Protein AF-0000000073270994 (afdb_homodimer)

Sequence (326 aa):
MTVAAGPSEAVPAPPADAAPTTPTSHVEIIPLGAAQEVGRSCVIVRFAGKTVMLDCGVHPGFSGLASLPFFDVIDMSSVDVMLVTHFHLDHSAAVPYVVGHTNFRGTILMTHATKAITSTLLRDFVKVSKGGAGESGVQGSRGLGGFGRGGGGGRARPGGRSRMTVAAGPSEAVPAPPADAAPTTPTSHVEIIPLGAAQEVGRSCVIVRFAGKTVMLDCGVHPGFSGLASLPFFDVIDMSSVDVMLVTHFHLDHSAAVPYVVGHTNFRGTILMTHATKAITSTLLRDFVKVSKGGAGESGVQGSRGLGGFGRGGGGGRARPGGRSR

Solvent-accessible surface area (backbone atoms 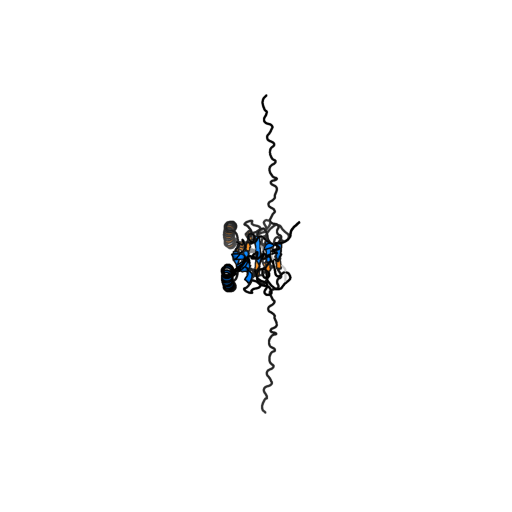only — not comparable to full-atom values): 19568 Å² total; per-residue (Å²): 136,85,80,74,78,71,82,79,76,77,73,76,73,73,80,77,66,71,57,75,71,65,60,57,94,54,78,46,79,45,70,37,26,35,81,88,44,93,31,7,30,22,35,36,39,36,43,54,92,39,26,37,30,43,28,32,5,22,23,84,91,44,60,74,78,75,13,46,45,50,65,81,80,53,66,50,59,62,35,49,33,35,41,36,68,47,63,52,51,34,23,32,62,33,45,48,52,44,68,70,74,49,69,46,72,45,48,79,45,60,50,71,73,30,47,59,54,48,50,52,53,36,55,53,49,54,50,48,65,57,53,65,73,57,70,77,68,74,77,77,73,76,73,79,76,78,81,77,80,73,78,71,85,73,77,87,72,89,80,75,92,85,134,135,83,81,75,79,72,82,80,78,76,75,76,72,74,78,77,66,70,57,77,72,64,63,56,94,55,78,46,79,44,70,36,26,33,81,88,42,93,32,7,30,22,35,37,39,36,42,56,90,39,27,37,30,42,29,33,5,22,23,83,90,44,61,75,77,74,12,46,46,49,64,82,82,52,66,51,59,61,31,50,34,35,41,35,66,47,62,53,50,35,23,31,62,34,45,48,52,43,68,71,73,48,68,47,70,45,49,80,44,60,49,70,72,29,47,60,54,48,51,52,51,35,54,52,49,53,50,48,64,59,51,66,74,55,69,78,66,75,76,77,74,76,72,81,74,78,81,75,81,83,76,78,84,79,76,91,78,84,78,74,90,83,137

InterPro domains:
  IPR001279 Metallo-beta-lactamase [PF00753] (39-118)
  IPR036866 Ribonuclease Z/Hydroxyacylglutathione hydrolase-like [G3DSA:3.60.15.10] (21-142)
  IPR036866 Ribonuclease Z/Hydroxyacylglutathione hydrolase-like [SSF56281] (26-132)
  IPR050698 RNA Processing Metallo-Beta-Lactamase [PTHR11203] (28-130)

Secondary structure (DSSP, 8-state):
---------------S--------SPEEEEESS-TTSSS---EEEEETTEEEEE-----TT--GGGGS--GGGS-GGG--EEE---S-HHHHTTHHHHHHHS---SEEE--HHHHHHHHHHHHHHHHHHHHTTTS----------------------------/---------------S--------SPEEEEESSSSSSSS---EEEEETTEEEEE-----TT--GGGGS--GGGS-GGG--EEE---S-HHHHTTHHHHHHHS---SEEE--HHHHHHHHHHHHHHHHHHHHTTTS----------------------------

Foldseek 3Di:
DDPPDPPDPPPPDPPPPPPVPQFPQDKDKDFQDDPPHDFQGWMWIDGSQAIEIFFWAFGPVDDDPNRGGNCVVDQLCSHAEYEQEAQDRRGYLCVLCCVPPHPHDHYYDDDPRNCVNNVVSNVVVVVCVVVVVPDPPPPPPPVPPPPPPPPPPPDDDDDDDDD/DPPPDPDDPPPPDDPPPPPVPQFPQDKDKDFQDDPPHDFQGWMWIDGSQAIEIFFWAFGPVDDDPNRGGNCVVDQQCSHAEYEQEAQDRRGYLCVLVCVPPHNHDHYYDDDPRNCVNNVVSNVVVVVCVVVVVPDPPPPPPPVPPDPPDDPDPDDDDDDDDDD

Organism: Auxenochlorella protothecoides (NCBI:txid3075)

pLDDT: mean 71.41, std 29.17, range [22.09, 98.75]

Nearest PDB structures (foldseek):
  2i7t-assembly1_A  TM=9.249E-01  e=2.754E-14  Homo sapiens
  2i7v-assembly1_A  TM=9.182E-01  e=6.562E-14  Homo sapiens
  8t1q-assembly1_A  TM=9.215E-01  e=1.047E-13  Homo sapiens
  8t1r-assembly1_A  TM=9.154E-01  e=1.120E-13  Homo sapiens
  6m8q-assembly1_A  TM=9.109E-01  e=2.852E-13  Homo sapiens

Structure (mmCIF, N/CA/C/O backbone):
data_AF-0000000073270994-model_v1
#
loop_
_entity.id
_entity.type
_entity.pdbx_description
1 polymer 'Endoribonuclease YSH1'
#
loop_
_atom_site.group_PDB
_atom_site.id
_atom_site.type_symbol
_atom_site.label_atom_id
_atom_site.label_alt_id
_atom_site.label_comp_id
_atom_site.label_asym_id
_atom_site.label_entity_id
_atom_site.label_seq_id
_atom_site.pdbx_PDB_ins_code
_atom_site.Cartn_x
_atom_site.Cartn_y
_atom_site.Cartn_z
_atom_site.occupancy
_atom_site.B_iso_or_equiv
_atom_site.auth_seq_id
_atom_site.auth_comp_id
_atom_site.auth_asym_id
_atom_site.auth_atom_id
_atom_site.pdbx_PDB_model_num
ATOM 1 N N . MET A 1 1 ? 66.25 29.359 -8.133 1 31.09 1 MET A N 1
ATOM 2 C CA . MET A 1 1 ? 64.938 29.641 -8.789 1 31.09 1 MET A CA 1
ATOM 3 C C . MET A 1 1 ? 63.781 29.109 -7.957 1 31.09 1 MET A C 1
ATOM 5 O O . MET A 1 1 ? 63.781 27.938 -7.574 1 31.09 1 MET A O 1
ATOM 9 N N . THR A 1 2 ? 63.156 30.031 -7.176 1 35.25 2 THR A N 1
ATOM 10 C CA . THR A 1 2 ? 62.062 29.891 -6.234 1 35.25 2 THR A CA 1
ATOM 11 C C . THR A 1 2 ? 60.781 29.438 -6.957 1 35.25 2 THR A C 1
ATOM 13 O O . THR A 1 2 ? 60.344 30.078 -7.918 1 35.25 2 THR A O 1
ATOM 16 N N . VAL A 1 3 ? 60.406 28.141 -6.895 1 33.41 3 VAL A N 1
ATOM 17 C CA . VAL A 1 3 ? 59.25 27.484 -7.465 1 33.41 3 VAL A CA 1
ATOM 18 C C . VAL A 1 3 ? 57.969 28.062 -6.863 1 33.41 3 VAL A C 1
ATOM 20 O O . VAL A 1 3 ? 57.75 27.969 -5.652 1 33.41 3 VAL A O 1
ATOM 23 N N . ALA A 1 4 ? 57.5 29.219 -7.293 1 35.72 4 ALA A N 1
ATOM 24 C CA . ALA A 1 4 ? 56.25 29.75 -6.766 1 35.72 4 ALA A CA 1
ATOM 25 C C . ALA A 1 4 ? 55.094 28.781 -7.027 1 35.72 4 ALA A C 1
ATOM 27 O O . ALA A 1 4 ? 54.938 28.281 -8.148 1 35.72 4 ALA A O 1
ATOM 28 N N . ALA A 1 5 ? 54.625 28.125 -5.984 1 38.38 5 ALA A N 1
ATOM 29 C CA . ALA A 1 5 ? 53.469 27.25 -5.992 1 38.38 5 ALA A CA 1
ATOM 30 C C . ALA A 1 5 ? 52.25 27.938 -6.605 1 38.38 5 ALA A C 1
ATOM 32 O O . ALA A 1 5 ? 52 29.109 -6.332 1 38.38 5 ALA A O 1
ATOM 33 N N . GLY A 1 6 ? 51.906 27.656 -7.812 1 38.06 6 GLY A N 1
ATOM 34 C CA . GLY A 1 6 ? 50.75 28.219 -8.492 1 38.06 6 GLY A CA 1
ATOM 35 C C . GLY A 1 6 ? 49.469 28.125 -7.68 1 38.06 6 GLY A C 1
ATOM 36 O O . GLY A 1 6 ? 49.375 27.375 -6.707 1 38.06 6 GLY A O 1
ATOM 37 N N . PRO A 1 7 ? 48.688 29.219 -7.668 1 35.91 7 PRO A N 1
ATOM 38 C CA . PRO A 1 7 ? 47.438 29.281 -6.875 1 35.91 7 PRO A CA 1
ATOM 39 C C . PRO A 1 7 ? 46.562 28.062 -7.082 1 35.91 7 PRO A C 1
ATOM 41 O O . PRO A 1 7 ? 46.594 27.422 -8.141 1 35.91 7 PRO A O 1
ATOM 44 N N . SER A 1 8 ? 46.281 27.25 -6.059 1 39.19 8 SER A N 1
ATOM 45 C CA . SER A 1 8 ? 45.344 26.141 -5.969 1 39.19 8 SER A CA 1
ATOM 46 C C . SER A 1 8 ? 43.969 26.531 -6.527 1 39.19 8 SER A C 1
ATOM 48 O O . SER A 1 8 ? 43.375 27.547 -6.117 1 39.19 8 SER A O 1
ATOM 50 N N . GLU A 1 9 ? 43.656 26.328 -7.812 1 39.78 9 GLU A N 1
ATOM 51 C CA . GLU A 1 9 ? 42.344 26.531 -8.398 1 39.78 9 GLU A CA 1
ATOM 52 C C . GLU A 1 9 ? 41.25 25.891 -7.543 1 39.78 9 GLU A C 1
ATOM 54 O O . GLU A 1 9 ? 41.312 24.703 -7.246 1 39.78 9 GLU A O 1
ATOM 59 N N . ALA A 1 10 ? 40.562 26.719 -6.707 1 39.78 10 ALA A N 1
ATOM 60 C CA . ALA A 1 10 ? 39.406 26.281 -5.938 1 39.78 10 ALA A CA 1
ATOM 61 C C . ALA A 1 10 ? 38.406 25.484 -6.809 1 39.78 10 ALA A C 1
ATOM 63 O O . ALA A 1 10 ? 38.125 25.891 -7.934 1 39.78 10 ALA A O 1
ATOM 64 N N . VAL A 1 11 ? 38.375 24.125 -6.742 1 44.81 11 VAL A N 1
ATOM 65 C CA . VAL A 1 11 ? 37.344 23.297 -7.352 1 44.81 11 VAL A CA 1
ATOM 66 C C . VAL A 1 11 ? 35.969 23.875 -7.035 1 44.81 11 VAL A C 1
ATOM 68 O O . VAL A 1 11 ? 35.688 24.219 -5.891 1 44.81 11 VAL A O 1
ATOM 71 N N . PRO A 1 12 ? 35.344 24.453 -8.039 1 41.09 12 PRO A N 1
ATOM 72 C CA . PRO A 1 12 ? 34 24.984 -7.75 1 41.09 12 PRO A CA 1
ATOM 73 C C . PRO A 1 12 ? 33.125 23.984 -6.969 1 41.09 12 PRO A C 1
ATOM 75 O O . PRO A 1 12 ? 33.312 22.781 -7.109 1 41.09 12 PRO A O 1
ATOM 78 N N . ALA A 1 13 ? 32.594 24.406 -5.781 1 44.84 13 ALA A N 1
ATOM 79 C CA . ALA A 1 13 ? 31.656 23.641 -4.965 1 44.84 13 ALA A CA 1
ATOM 80 C C . ALA A 1 13 ? 30.516 23.078 -5.816 1 44.84 13 ALA A C 1
ATOM 82 O O . ALA A 1 13 ? 30.141 23.672 -6.832 1 44.84 13 ALA A O 1
ATOM 83 N N . PRO A 1 14 ? 30.391 21.719 -5.848 1 38.88 14 PRO A N 1
ATOM 84 C CA . PRO A 1 14 ? 29.25 21.188 -6.594 1 38.88 14 PRO A CA 1
ATOM 85 C C . PRO A 1 14 ? 27.984 22 -6.398 1 38.88 14 PRO A C 1
ATOM 87 O O . PRO A 1 14 ? 27.812 22.656 -5.367 1 38.88 14 PRO A O 1
ATOM 90 N N . PRO A 1 15 ? 27.328 22.391 -7.422 1 36.5 15 PRO A N 1
ATOM 91 C CA . PRO A 1 15 ? 26.094 23.172 -7.254 1 36.5 15 PRO A CA 1
ATOM 92 C C . PRO A 1 15 ? 25.172 22.594 -6.195 1 36.5 15 PRO A C 1
ATOM 94 O O . PRO A 1 15 ? 25.016 21.375 -6.109 1 36.5 15 PRO A O 1
ATOM 97 N N . ALA A 1 16 ? 25.062 23.156 -5.023 1 38.94 16 ALA A N 1
ATOM 98 C CA . ALA A 1 16 ? 24.156 22.844 -3.926 1 38.94 16 ALA A CA 1
ATOM 99 C C . ALA A 1 16 ? 22.719 22.688 -4.426 1 38.94 16 ALA A C 1
ATOM 101 O O . ALA A 1 16 ? 21.797 22.516 -3.631 1 38.94 16 ALA A O 1
ATOM 102 N N . ASP A 1 17 ? 22.438 23.156 -5.641 1 35.69 17 ASP A N 1
ATOM 103 C CA . ASP A 1 17 ? 21.031 23.422 -5.914 1 35.69 17 ASP A CA 1
ATOM 104 C C . ASP A 1 17 ? 20.25 22.109 -6.035 1 35.69 17 ASP A C 1
ATOM 106 O O . ASP A 1 17 ? 19.219 22.062 -6.723 1 35.69 17 ASP A O 1
ATOM 110 N N . ALA A 1 18 ? 20.891 20.938 -6.066 1 36.47 18 ALA A N 1
ATOM 111 C CA . ALA A 1 18 ? 19.812 19.969 -6.305 1 36.47 18 ALA A CA 1
ATOM 112 C C . ALA A 1 18 ? 18.688 20.141 -5.289 1 36.47 18 ALA A C 1
ATOM 114 O O . ALA A 1 18 ? 18.891 19.906 -4.094 1 36.47 18 ALA A O 1
ATOM 115 N N . ALA A 1 19 ? 17.938 21.172 -5.445 1 37.09 19 ALA A N 1
ATOM 116 C CA . ALA A 1 19 ? 16.75 21.25 -4.602 1 37.09 19 ALA A CA 1
ATOM 117 C C . ALA A 1 19 ? 16.188 19.875 -4.293 1 37.09 19 ALA A C 1
ATOM 119 O O . ALA A 1 19 ? 16.266 18.969 -5.129 1 37.09 19 ALA A O 1
ATOM 120 N N . PRO A 1 20 ? 16.328 19.422 -3.107 1 38.47 20 PRO A N 1
ATOM 121 C CA . PRO A 1 20 ? 15.695 18.109 -2.912 1 38.47 20 PRO A CA 1
ATOM 122 C C . PRO A 1 20 ? 14.445 17.922 -3.768 1 38.47 20 PRO A C 1
ATOM 124 O O . PRO A 1 20 ? 13.656 18.859 -3.92 1 38.47 20 PRO A O 1
ATOM 127 N N . THR A 1 21 ? 14.539 17.469 -5.004 1 39.03 21 THR A N 1
ATOM 128 C CA . THR A 1 21 ? 13.352 17.094 -5.766 1 39.03 21 THR A CA 1
ATOM 129 C C . THR A 1 21 ? 12.172 16.828 -4.836 1 39.03 21 THR A C 1
ATOM 131 O O . THR A 1 21 ? 12.258 16 -3.932 1 39.03 21 THR A O 1
ATOM 134 N N . THR A 1 22 ? 11.562 17.828 -4.355 1 44.31 22 THR A N 1
ATOM 135 C CA . THR A 1 22 ? 10.273 17.578 -3.705 1 44.31 22 THR A CA 1
ATOM 136 C C . THR A 1 22 ? 9.633 16.312 -4.246 1 44.31 22 THR A C 1
ATOM 138 O O . THR A 1 22 ? 9.438 16.172 -5.457 1 44.31 22 THR A O 1
ATOM 141 N N . PRO A 1 23 ? 9.891 15.141 -3.672 1 49.28 23 PRO A N 1
ATOM 142 C CA . PRO A 1 23 ? 9.242 13.953 -4.23 1 49.28 23 PRO A CA 1
ATOM 143 C C . PRO A 1 23 ? 7.977 14.281 -5.016 1 49.28 23 PRO A C 1
ATOM 145 O O . PRO A 1 23 ? 7.172 15.117 -4.582 1 49.28 23 PRO A O 1
ATOM 148 N N . THR A 1 24 ? 8.086 14.445 -6.254 1 55.03 24 THR A N 1
ATOM 149 C CA . THR A 1 24 ? 6.969 14.688 -7.16 1 55.03 24 THR A CA 1
ATOM 150 C C . THR A 1 24 ? 5.738 13.898 -6.723 1 55.03 24 THR A C 1
ATOM 152 O O . THR A 1 24 ? 5.859 12.805 -6.164 1 55.03 24 THR A O 1
ATOM 155 N N . SER A 1 25 ? 4.609 14.641 -6.309 1 69.81 25 SER A N 1
ATOM 156 C CA . SER A 1 25 ? 3.254 14.266 -5.922 1 69.81 25 SER A CA 1
ATOM 157 C C . SER A 1 25 ? 2.605 13.375 -6.977 1 69.81 25 SER A C 1
ATOM 159 O O . SER A 1 25 ? 1.378 13.32 -7.082 1 69.81 25 SER A O 1
ATOM 161 N N . HIS A 1 26 ? 3.49 12.797 -7.902 1 86.5 26 HIS A N 1
ATOM 162 C CA . HIS A 1 26 ? 2.836 11.969 -8.906 1 86.5 26 HIS A CA 1
ATOM 163 C C . HIS A 1 26 ? 2.809 10.5 -8.484 1 86.5 26 HIS A C 1
ATOM 165 O O . HIS A 1 26 ? 3.762 10.008 -7.879 1 86.5 26 HIS A O 1
ATOM 171 N N . VAL A 1 27 ? 1.695 9.836 -8.828 1 93.94 27 VAL A N 1
ATOM 172 C CA . VAL A 1 27 ? 1.564 8.398 -8.617 1 93.94 27 VAL A CA 1
ATOM 173 C C . VAL A 1 27 ? 1.937 7.652 -9.898 1 93.94 27 VAL A C 1
ATOM 175 O O . VAL A 1 27 ? 1.425 7.965 -10.977 1 93.94 27 VAL A O 1
ATOM 178 N N . GLU A 1 28 ? 2.918 6.73 -9.812 1 96.31 28 GLU A N 1
ATOM 179 C CA . GLU A 1 28 ? 3.285 5.879 -10.938 1 96.31 28 GLU A CA 1
ATOM 180 C C . GLU A 1 28 ? 2.717 4.473 -10.773 1 96.31 28 GLU A C 1
ATOM 182 O O . GLU A 1 28 ? 2.832 3.869 -9.703 1 96.31 28 GLU A O 1
ATOM 187 N N . ILE A 1 29 ? 2.072 3.941 -11.836 1 96.56 29 ILE A N 1
ATOM 188 C CA . ILE A 1 29 ? 1.527 2.59 -11.844 1 96.56 29 ILE A CA 1
ATOM 189 C C . ILE A 1 29 ? 2.25 1.748 -12.891 1 96.56 29 ILE A C 1
ATOM 191 O O . ILE A 1 29 ? 2.322 2.133 -14.062 1 96.56 29 ILE A O 1
ATOM 195 N N . ILE A 1 30 ? 2.789 0.555 -12.469 1 96.56 30 ILE A N 1
ATOM 196 C CA . ILE A 1 30 ? 3.523 -0.34 -13.359 1 96.56 30 ILE A CA 1
ATOM 197 C C . ILE A 1 30 ? 2.943 -1.75 -13.266 1 96.56 30 ILE A C 1
ATOM 199 O O . ILE A 1 30 ? 3.199 -2.469 -12.297 1 96.56 30 ILE A O 1
ATOM 203 N N . PRO A 1 31 ? 2.199 -2.154 -14.242 1 95.75 31 PRO A N 1
ATOM 204 C CA . PRO A 1 31 ? 1.767 -3.553 -14.242 1 95.75 31 PRO A CA 1
ATOM 205 C C . PRO A 1 31 ? 2.912 -4.523 -14.516 1 95.75 31 PRO A C 1
ATOM 207 O O . PRO A 1 31 ? 3.693 -4.32 -15.445 1 95.75 31 PRO A O 1
ATOM 210 N N . LEU A 1 32 ? 3.086 -5.527 -13.727 1 96.5 32 LEU A N 1
ATOM 211 C CA . LEU A 1 32 ? 4.09 -6.562 -13.945 1 96.5 32 LEU A CA 1
ATOM 212 C C . LEU A 1 32 ? 3.453 -7.824 -14.523 1 96.5 32 LEU A C 1
ATOM 214 O O . LEU A 1 32 ? 4.16 -8.742 -14.945 1 96.5 32 LEU A O 1
ATOM 218 N N . GLY A 1 33 ? 2.154 -7.832 -14.367 1 92.12 33 GLY A N 1
ATOM 219 C CA . GLY A 1 33 ? 1.307 -8.891 -14.891 1 92.12 33 GLY A CA 1
ATOM 220 C C . GLY A 1 33 ? -0.133 -8.461 -15.094 1 92.12 33 GLY A C 1
ATOM 221 O O . GLY A 1 33 ? -0.491 -7.316 -14.789 1 92.12 33 GLY A O 1
ATOM 222 N N . ALA A 1 34 ? -0.963 -9.273 -15.625 1 72.88 34 ALA A N 1
ATOM 223 C CA . ALA A 1 34 ? -2.416 -9.18 -15.742 1 72.88 34 ALA A CA 1
ATOM 224 C C . ALA A 1 34 ? -2.822 -8.023 -16.641 1 72.88 34 ALA A C 1
ATOM 226 O O . ALA A 1 34 ? -4.012 -7.816 -16.906 1 72.88 34 ALA A O 1
ATOM 227 N N . ALA A 1 35 ? -2.016 -7.047 -17.078 1 67.75 35 ALA A N 1
ATOM 228 C CA . ALA A 1 35 ? -2.488 -5.895 -17.844 1 67.75 35 ALA A CA 1
ATOM 229 C C . ALA A 1 35 ? -3.359 -6.336 -19.016 1 67.75 35 ALA A C 1
ATOM 231 O O . ALA A 1 35 ? -4.422 -5.758 -19.266 1 67.75 35 ALA A O 1
ATOM 232 N N . GLN A 1 36 ? -2.984 -7.297 -19.547 1 64.62 36 GLN A N 1
ATOM 233 C CA . GLN A 1 36 ? -3.721 -7.637 -20.766 1 64.62 36 GLN A CA 1
ATOM 234 C C . GLN A 1 36 ? -4.281 -9.055 -20.688 1 64.62 36 GLN A C 1
ATOM 236 O O . GLN A 1 36 ? -4.727 -9.609 -21.688 1 64.62 36 GLN A O 1
ATOM 241 N N . GLU A 1 37 ? -4.207 -9.664 -19.484 1 67.12 37 GLU A N 1
ATOM 242 C CA . GLU A 1 37 ? -4.652 -11.047 -19.344 1 67.12 37 GLU A CA 1
ATOM 243 C C . GLU A 1 37 ? -5.176 -11.312 -17.938 1 67.12 37 GLU A C 1
ATOM 245 O O . GLU A 1 37 ? -4.898 -10.547 -17 1 67.12 37 GLU A O 1
ATOM 250 N N . VAL A 1 38 ? -6.137 -12.219 -18.078 1 72.94 38 VAL A N 1
ATOM 251 C CA . VAL A 1 38 ? -6.559 -12.719 -16.781 1 72.94 38 VAL A CA 1
ATOM 252 C C . VAL A 1 38 ? -5.469 -13.602 -16.188 1 72.94 38 VAL A C 1
ATOM 254 O O . VAL A 1 38 ? -4.98 -14.523 -16.859 1 72.94 38 VAL A O 1
ATOM 257 N N . GLY A 1 39 ? -4.895 -13.219 -15.172 1 87.81 39 GLY A N 1
ATOM 258 C CA . GLY A 1 39 ? -3.906 -14.023 -14.477 1 87.81 39 GLY A CA 1
ATOM 259 C C . GLY A 1 39 ? -2.688 -13.227 -14.047 1 87.81 39 GLY A C 1
ATOM 260 O O . GLY A 1 39 ? -2.502 -12.086 -14.469 1 87.81 39 GLY A O 1
ATOM 261 N N . ARG A 1 40 ? -1.923 -13.734 -13.055 1 94.38 40 ARG A N 1
ATOM 262 C CA . ARG A 1 40 ? -0.682 -13.258 -12.453 1 94.38 40 ARG A CA 1
ATOM 263 C C . ARG A 1 40 ? -0.8 -11.789 -12.039 1 94.38 40 ARG A C 1
ATOM 265 O O . ARG A 1 40 ? 0.021 -10.961 -12.438 1 94.38 40 ARG A O 1
ATOM 272 N N . SER A 1 41 ? -1.868 -11.461 -11.406 1 95.56 41 SER A N 1
ATOM 273 C CA . SER A 1 41 ? -2.088 -10.125 -10.859 1 95.56 41 SER A CA 1
ATOM 274 C C . SER A 1 41 ? -0.863 -9.633 -10.094 1 95.56 41 SER A C 1
ATOM 276 O O . SER A 1 41 ? -0.358 -10.32 -9.211 1 95.56 41 SER A O 1
ATOM 278 N N . CYS A 1 42 ? -0.347 -8.516 -10.562 1 97.19 42 CYS A N 1
ATOM 279 C CA . CYS A 1 42 ? 0.832 -7.906 -9.953 1 97.19 42 CYS A CA 1
ATOM 280 C C . CYS A 1 42 ? 1.029 -6.484 -10.461 1 97.19 42 CYS A C 1
ATOM 282 O O . CYS A 1 42 ? 1.329 -6.277 -11.641 1 97.19 42 CYS A O 1
ATOM 284 N N . VAL A 1 43 ? 0.904 -5.547 -9.57 1 97.19 43 VAL A N 1
ATOM 285 C CA . VAL A 1 43 ? 0.979 -4.141 -9.953 1 97.19 43 VAL A CA 1
ATOM 286 C C . VAL A 1 43 ? 1.86 -3.381 -8.969 1 97.19 43 VAL A C 1
ATOM 288 O O . VAL A 1 43 ? 1.767 -3.586 -7.754 1 97.19 43 VAL A O 1
ATOM 291 N N . ILE A 1 44 ? 2.693 -2.533 -9.492 1 98 44 ILE A N 1
ATOM 292 C CA . ILE A 1 44 ? 3.533 -1.651 -8.695 1 98 44 ILE A CA 1
ATOM 293 C C . ILE A 1 44 ? 2.939 -0.244 -8.68 1 98 44 ILE A C 1
ATOM 295 O O . ILE A 1 44 ? 2.541 0.276 -9.727 1 98 44 ILE A O 1
ATOM 299 N N . VAL A 1 45 ? 2.885 0.295 -7.477 1 97.62 45 VAL A N 1
ATOM 300 C CA . VAL A 1 45 ? 2.521 1.695 -7.285 1 97.62 45 VAL A CA 1
ATOM 301 C C . VAL A 1 45 ? 3.668 2.434 -6.594 1 97.62 45 VAL A C 1
ATOM 303 O O . VAL A 1 45 ? 4.113 2.035 -5.516 1 97.62 45 VAL A O 1
ATOM 306 N N . ARG A 1 46 ? 4.125 3.5 -7.195 1 97.44 46 ARG A N 1
ATOM 307 C CA . ARG A 1 46 ? 5.164 4.34 -6.609 1 97.44 46 ARG A CA 1
ATOM 308 C C . ARG A 1 46 ? 4.637 5.738 -6.312 1 97.44 46 ARG A C 1
ATOM 310 O O . ARG A 1 46 ? 3.924 6.324 -7.129 1 97.44 46 ARG A O 1
ATOM 317 N N . PHE A 1 47 ? 5.016 6.227 -5.137 1 95.44 47 PHE A N 1
ATOM 318 C CA . PHE A 1 47 ? 4.594 7.555 -4.703 1 95.44 47 PHE A CA 1
ATOM 319 C C . PHE A 1 47 ? 5.586 8.133 -3.703 1 95.44 47 PHE A C 1
ATOM 321 O O . PHE A 1 47 ? 5.93 7.488 -2.713 1 95.44 47 PHE A O 1
ATOM 328 N N . ALA A 1 48 ? 6.07 9.258 -3.977 1 92.31 48 ALA A N 1
ATOM 329 C CA . ALA A 1 48 ? 6.895 10.039 -3.059 1 92.31 48 ALA A CA 1
ATOM 330 C C . ALA A 1 48 ? 7.996 9.18 -2.443 1 92.31 48 ALA A C 1
ATOM 332 O O . ALA A 1 48 ? 8.195 9.195 -1.226 1 92.31 48 ALA A O 1
ATOM 333 N N . GLY A 1 49 ? 8.617 8.297 -3.229 1 93.25 49 GLY A N 1
ATOM 334 C CA . GLY A 1 49 ? 9.781 7.539 -2.818 1 93.25 49 GLY A CA 1
ATOM 335 C C . GLY A 1 49 ? 9.438 6.191 -2.209 1 93.25 49 GLY A C 1
ATOM 336 O O . GLY A 1 49 ? 10.328 5.434 -1.818 1 93.25 49 GLY A O 1
ATOM 337 N N . LYS A 1 50 ? 8.133 5.934 -2.135 1 96.38 50 LYS A N 1
ATOM 338 C CA . LYS A 1 50 ? 7.719 4.625 -1.632 1 96.38 50 LYS A CA 1
ATOM 339 C C . LYS A 1 50 ? 7.141 3.766 -2.75 1 96.38 50 LYS A C 1
ATOM 341 O O . LYS A 1 50 ? 6.543 4.285 -3.693 1 96.38 50 LYS A O 1
ATOM 346 N N . THR A 1 51 ? 7.316 2.484 -2.578 1 97.88 51 THR A N 1
ATOM 347 C CA . THR A 1 51 ? 6.879 1.512 -3.572 1 97.88 51 THR A CA 1
ATOM 348 C C . THR A 1 51 ? 5.992 0.447 -2.932 1 97.88 51 THR A C 1
ATOM 350 O O . THR A 1 51 ? 6.395 -0.207 -1.969 1 97.88 51 THR A O 1
ATOM 353 N N . VAL A 1 52 ? 4.766 0.306 -3.492 1 98.5 52 VAL A N 1
ATOM 354 C CA . VAL A 1 52 ? 3.812 -0.703 -3.041 1 98.5 52 VAL A CA 1
ATOM 355 C C . VAL A 1 52 ? 3.553 -1.704 -4.164 1 98.5 52 VAL A C 1
ATOM 357 O O . VAL A 1 52 ? 3.316 -1.313 -5.312 1 98.5 52 VAL A O 1
ATOM 360 N N . MET A 1 53 ? 3.668 -2.945 -3.85 1 98.5 53 MET A N 1
ATOM 361 C CA . MET A 1 53 ? 3.266 -4.012 -4.762 1 98.5 53 MET A CA 1
ATOM 362 C C . MET A 1 53 ? 1.889 -4.551 -4.395 1 98.5 53 MET A C 1
ATOM 364 O O . MET A 1 53 ? 1.657 -4.941 -3.248 1 98.5 53 MET A O 1
ATOM 368 N N . LEU A 1 54 ? 0.989 -4.547 -5.348 1 97.88 54 LEU A N 1
ATOM 369 C CA . LEU A 1 54 ? -0.356 -5.082 -5.168 1 97.88 54 LEU A CA 1
ATOM 370 C C . LEU A 1 54 ? -0.494 -6.441 -5.844 1 97.88 54 LEU A C 1
ATOM 372 O O . LEU A 1 54 ? -0.424 -6.539 -7.07 1 97.88 54 LEU A O 1
ATOM 376 N N . ASP A 1 55 ? -0.656 -7.508 -5.023 1 97.06 55 ASP A N 1
ATOM 377 C CA . ASP A 1 55 ? -0.749 -8.906 -5.422 1 97.06 55 ASP A CA 1
ATOM 378 C C . ASP A 1 55 ? 0.58 -9.406 -5.984 1 97.06 55 ASP A C 1
ATOM 380 O O . ASP A 1 55 ? 1.477 -8.609 -6.273 1 97.06 55 ASP A O 1
ATOM 384 N N . CYS A 1 56 ? 0.683 -10.656 -6.078 1 97.38 56 CYS A N 1
ATOM 385 C CA . CYS A 1 56 ? 1.83 -11.406 -6.57 1 97.38 56 CYS A CA 1
ATOM 386 C C . CYS A 1 56 ? 1.426 -12.828 -6.957 1 97.38 56 CYS A C 1
ATOM 388 O O . CYS A 1 56 ? 1.724 -13.781 -6.234 1 97.38 56 CYS A O 1
ATOM 390 N N . GLY A 1 57 ? 0.767 -12.875 -8.094 1 96.31 57 GLY A N 1
ATOM 391 C CA . GLY A 1 57 ? 0.16 -14.141 -8.469 1 96.31 57 GLY A CA 1
ATOM 392 C C . GLY A 1 57 ? 0.776 -14.75 -9.711 1 96.31 57 GLY A C 1
ATOM 393 O O . GLY A 1 57 ? 1.642 -14.141 -10.344 1 96.31 57 GLY A O 1
ATOM 394 N N . VAL A 1 58 ? 0.33 -16.016 -10.031 1 95.12 58 VAL A N 1
ATOM 395 C CA . VAL A 1 58 ? 0.817 -16.719 -11.211 1 95.12 58 VAL A CA 1
ATOM 396 C C . VAL A 1 58 ? -0.277 -16.75 -12.281 1 95.12 58 VAL A C 1
ATOM 398 O O . VAL A 1 58 ? -1.454 -16.547 -11.977 1 95.12 58 VAL A O 1
ATOM 401 N N . HIS A 1 59 ? 0.17 -16.938 -13.516 1 94.69 59 HIS A N 1
ATOM 402 C CA . HIS A 1 59 ? -0.77 -17.25 -14.586 1 94.69 59 HIS A CA 1
ATOM 403 C C . HIS A 1 59 ? -1.179 -18.719 -14.562 1 94.69 59 HIS A C 1
ATOM 405 O O . HIS A 1 59 ? -0.331 -19.594 -14.68 1 94.69 59 HIS A O 1
ATOM 411 N N . PRO A 1 60 ? -2.465 -18.969 -14.438 1 91.56 60 PRO A N 1
ATOM 412 C CA . PRO A 1 60 ? -2.885 -20.359 -14.281 1 91.56 60 PRO A CA 1
ATOM 413 C C . PRO A 1 60 ? -2.668 -21.188 -15.547 1 91.56 60 PRO A C 1
ATOM 415 O O . PRO A 1 60 ? -2.568 -22.406 -15.469 1 91.56 60 PRO A O 1
ATOM 418 N N . GLY A 1 61 ? -2.537 -20.594 -16.688 1 90.94 61 GLY A N 1
ATOM 419 C CA . GLY A 1 61 ? -2.391 -21.312 -17.938 1 90.94 61 GLY A CA 1
ATOM 420 C C . GLY A 1 61 ? -0.943 -21.594 -18.297 1 90.94 61 GLY A C 1
ATOM 421 O O . GLY A 1 61 ? -0.665 -22.234 -19.312 1 90.94 61 GLY A O 1
ATOM 422 N N . PHE A 1 62 ? -0.027 -21.094 -17.531 1 92.06 62 PHE A N 1
ATOM 423 C CA . PHE A 1 62 ? 1.396 -21.297 -17.781 1 92.06 62 PHE A CA 1
ATOM 424 C C . PHE A 1 62 ? 2.047 -22.016 -16.609 1 92.06 62 PHE A C 1
ATOM 426 O O . PHE A 1 62 ? 1.424 -22.188 -15.555 1 92.06 62 PHE A O 1
ATOM 433 N N . SER A 1 63 ? 3.223 -22.562 -16.828 1 91.25 63 SER A N 1
ATOM 434 C CA . SER A 1 63 ? 3.969 -23.25 -15.773 1 91.25 63 SER A CA 1
ATOM 435 C C . SER A 1 63 ? 5.367 -22.656 -15.617 1 91.25 63 SER A C 1
ATOM 437 O O . SER A 1 63 ? 5.855 -21.969 -16.516 1 91.25 63 SER A O 1
ATOM 439 N N . GLY A 1 64 ? 5.934 -22.953 -14.438 1 91.25 64 GLY A N 1
ATOM 440 C CA . GLY A 1 64 ? 7.301 -22.516 -14.203 1 91.25 64 GLY A CA 1
ATOM 441 C C . GLY A 1 64 ? 7.469 -21 -14.273 1 91.25 64 GLY A C 1
ATOM 442 O O . GLY A 1 64 ? 6.605 -20.266 -13.805 1 91.25 64 GLY A O 1
ATOM 443 N N . LEU A 1 65 ? 8.586 -20.609 -14.828 1 93.44 65 LEU A N 1
ATOM 444 C CA . LEU A 1 65 ? 8.945 -19.203 -14.859 1 93.44 65 LEU A CA 1
ATOM 445 C C . LEU A 1 65 ? 8 -18.422 -15.773 1 93.44 65 LEU A C 1
ATOM 447 O O . LEU A 1 65 ? 7.727 -17.25 -15.523 1 93.44 65 LEU A O 1
ATOM 451 N N . ALA A 1 66 ? 7.406 -19.125 -16.703 1 93.94 66 ALA A N 1
ATOM 452 C CA . ALA A 1 66 ? 6.512 -18.469 -17.672 1 93.94 66 ALA A CA 1
ATOM 453 C C . ALA A 1 66 ? 5.223 -18.016 -17 1 93.94 66 ALA A C 1
ATOM 455 O O . ALA A 1 66 ? 4.504 -17.172 -17.531 1 93.94 66 ALA A O 1
ATOM 456 N N . SER A 1 67 ? 4.91 -18.594 -15.82 1 95.31 67 SER A N 1
ATOM 457 C CA . SER A 1 67 ? 3.67 -18.266 -15.125 1 95.31 67 SER A CA 1
ATOM 458 C C . SER A 1 67 ? 3.838 -17.016 -14.266 1 95.31 67 SER A C 1
ATOM 460 O O . SER A 1 67 ? 2.852 -16.438 -13.805 1 95.31 67 SER A O 1
ATOM 462 N N . LEU A 1 68 ? 5.133 -16.578 -14.102 1 96.69 68 LEU A N 1
ATOM 463 C CA . LEU A 1 68 ? 5.441 -15.531 -13.125 1 96.69 68 LEU A CA 1
ATOM 464 C C . LEU A 1 68 ? 5.211 -14.148 -13.719 1 96.69 68 LEU A C 1
ATOM 466 O O . LEU A 1 68 ? 5.266 -13.969 -14.938 1 96.69 68 LEU A O 1
ATOM 470 N N . PRO A 1 69 ? 4.941 -13.133 -12.844 1 96.94 69 PRO A N 1
ATOM 471 C CA . PRO A 1 69 ? 5.016 -11.734 -13.289 1 96.94 69 PRO A CA 1
ATOM 472 C C . PRO A 1 69 ? 6.402 -11.359 -13.812 1 96.94 69 PRO A C 1
ATOM 474 O O . PRO A 1 69 ? 7.367 -12.102 -13.609 1 96.94 69 PRO A O 1
ATOM 477 N N . PHE A 1 70 ? 6.484 -10.25 -14.484 1 96.94 70 PHE A N 1
ATOM 478 C CA . PHE A 1 70 ? 7.746 -9.75 -15.023 1 96.94 70 PHE A CA 1
ATOM 479 C C . PHE A 1 70 ? 8.539 -9.008 -13.953 1 96.94 70 PHE A C 1
ATOM 481 O O . PHE A 1 70 ? 8.656 -7.785 -14 1 96.94 70 PHE A O 1
ATOM 488 N N . PHE A 1 71 ? 9.172 -9.75 -13.062 1 97.88 71 PHE A N 1
ATOM 489 C CA . PHE A 1 71 ? 9.844 -9.195 -11.891 1 97.88 71 PHE A CA 1
ATOM 490 C C . PHE A 1 71 ? 11.109 -8.445 -12.305 1 97.88 71 PHE A C 1
ATOM 492 O O . PHE A 1 71 ? 11.664 -7.684 -11.508 1 97.88 71 PHE A O 1
ATOM 499 N N . ASP A 1 72 ? 11.523 -8.641 -13.562 1 97.44 72 ASP A N 1
ATOM 500 C CA . ASP A 1 72 ? 12.766 -8.016 -14.008 1 97.44 72 ASP A CA 1
ATOM 501 C C . ASP A 1 72 ? 12.531 -6.559 -14.414 1 97.44 72 ASP A C 1
ATOM 503 O O . ASP A 1 72 ? 13.484 -5.812 -14.648 1 97.44 72 ASP A O 1
ATOM 507 N N . VAL A 1 73 ? 11.328 -6.07 -14.422 1 97.69 73 VAL A N 1
ATOM 508 C CA . VAL A 1 73 ? 10.961 -4.719 -14.828 1 97.69 73 VAL A CA 1
ATOM 509 C C . VAL A 1 73 ? 11.352 -3.725 -13.742 1 97.69 73 VAL A C 1
ATOM 511 O O . VAL A 1 73 ? 11.602 -2.551 -14.023 1 97.69 73 VAL A O 1
ATOM 514 N N . ILE A 1 74 ? 11.422 -4.188 -12.461 1 97.94 74 ILE A N 1
ATOM 515 C CA . ILE A 1 74 ? 11.805 -3.318 -11.359 1 97.94 74 ILE A CA 1
ATOM 516 C C . ILE A 1 74 ? 12.867 -4.008 -10.5 1 97.94 74 ILE A C 1
ATOM 518 O O . ILE A 1 74 ? 13.086 -5.215 -10.633 1 97.94 74 ILE A O 1
ATOM 522 N N . ASP A 1 75 ? 13.57 -3.166 -9.703 1 98.69 75 ASP A N 1
ATOM 523 C CA . ASP A 1 75 ? 14.391 -3.717 -8.625 1 98.69 75 ASP A CA 1
ATOM 524 C C . ASP A 1 75 ? 13.531 -4.125 -7.434 1 98.69 75 ASP A C 1
ATOM 526 O O . ASP A 1 75 ? 13 -3.271 -6.727 1 98.69 75 ASP A O 1
ATOM 530 N N . MET A 1 76 ? 13.438 -5.387 -7.18 1 98.69 76 MET A N 1
ATOM 531 C CA . MET A 1 76 ? 12.531 -5.895 -6.152 1 98.69 76 MET A CA 1
ATOM 532 C C . MET A 1 76 ? 12.938 -5.383 -4.773 1 98.69 76 MET A C 1
ATOM 534 O O . MET A 1 76 ? 12.117 -5.355 -3.852 1 98.69 76 MET A O 1
ATOM 538 N N . SER A 1 77 ? 14.188 -4.973 -4.562 1 98.69 77 SER A N 1
ATOM 539 C CA . SER A 1 77 ? 14.633 -4.449 -3.275 1 98.69 77 SER A CA 1
ATOM 540 C C . SER A 1 77 ? 14.023 -3.08 -2.996 1 98.69 77 SER A C 1
ATOM 542 O O . SER A 1 77 ? 14.07 -2.592 -1.864 1 98.69 77 SER A O 1
ATOM 544 N N . SER A 1 78 ? 13.445 -2.447 -4.062 1 98.19 78 SER A N 1
ATOM 545 C CA . SER A 1 78 ? 12.844 -1.125 -3.904 1 98.19 78 SER A CA 1
ATOM 546 C C . SER A 1 78 ? 11.43 -1.22 -3.352 1 98.19 78 SER A C 1
ATOM 548 O O . SER A 1 78 ? 10.844 -0.211 -2.955 1 98.19 78 SER A O 1
ATOM 550 N N . VAL A 1 79 ? 10.852 -2.443 -3.297 1 98.62 79 VAL A N 1
ATOM 551 C CA . VAL A 1 79 ? 9.477 -2.604 -2.828 1 98.62 79 VAL A CA 1
ATOM 552 C C . VAL A 1 79 ? 9.438 -2.498 -1.305 1 98.62 79 VAL A C 1
ATOM 554 O O . VAL A 1 79 ? 10.062 -3.295 -0.604 1 98.62 79 VAL A O 1
ATOM 557 N N . ASP A 1 80 ? 8.664 -1.519 -0.851 1 98.12 80 ASP A N 1
ATOM 558 C CA . ASP A 1 80 ? 8.539 -1.319 0.59 1 98.12 80 ASP A CA 1
ATOM 559 C C . ASP A 1 80 ? 7.516 -2.277 1.19 1 98.12 80 ASP A C 1
ATOM 561 O O . ASP A 1 80 ? 7.715 -2.803 2.287 1 98.12 80 ASP A O 1
ATOM 565 N N . VAL A 1 81 ? 6.375 -2.42 0.5 1 98.38 81 VAL A N 1
ATOM 566 C CA . VAL A 1 81 ? 5.27 -3.219 1.019 1 98.38 81 VAL A CA 1
ATOM 567 C C . VAL A 1 81 ? 4.625 -4.008 -0.119 1 98.38 81 VAL A C 1
ATOM 569 O O . VAL A 1 81 ? 4.41 -3.475 -1.21 1 98.38 81 VAL A O 1
ATOM 572 N N . MET A 1 82 ? 4.367 -5.254 0.106 1 98.69 82 MET A N 1
ATOM 573 C CA . MET A 1 82 ? 3.529 -6.086 -0.75 1 98.69 82 MET A CA 1
ATOM 574 C C . MET A 1 82 ? 2.188 -6.375 -0.084 1 98.69 82 MET A C 1
ATOM 576 O O . MET A 1 82 ? 2.143 -6.93 1.015 1 98.69 82 MET A O 1
ATOM 580 N N . LEU A 1 83 ? 1.11 -5.969 -0.722 1 98.44 83 LEU A N 1
ATOM 581 C CA . LEU A 1 83 ? -0.235 -6.262 -0.239 1 98.44 83 LEU A CA 1
ATOM 582 C C . LEU A 1 83 ? -0.905 -7.324 -1.106 1 98.44 83 LEU A C 1
ATOM 584 O O . LEU A 1 83 ? -1.203 -7.074 -2.277 1 98.44 83 LEU A O 1
ATOM 588 N N . VAL A 1 84 ? -1.118 -8.484 -0.509 1 97.69 84 VAL A N 1
ATOM 589 C CA . VAL A 1 84 ? -1.817 -9.562 -1.203 1 97.69 84 VAL A CA 1
ATOM 590 C C . VAL A 1 84 ? -3.311 -9.484 -0.896 1 97.69 84 VAL A C 1
ATOM 592 O O . VAL A 1 84 ? -3.717 -9.555 0.267 1 97.69 84 VAL A O 1
ATOM 595 N N . THR A 1 85 ? -4.102 -9.43 -1.964 1 96.19 85 THR A N 1
ATOM 596 C CA . THR A 1 85 ? -5.52 -9.164 -1.768 1 96.19 85 THR A CA 1
ATOM 597 C C . THR A 1 85 ? -6.242 -10.414 -1.273 1 96.19 85 THR A C 1
ATOM 599 O O . THR A 1 85 ? -6.973 -10.359 -0.281 1 96.19 85 THR A O 1
ATOM 602 N N . HIS A 1 86 ? -6.031 -11.523 -1.932 1 95.38 86 HIS A N 1
ATOM 603 C CA . HIS A 1 86 ? -6.695 -12.742 -1.494 1 95.38 86 HIS A CA 1
ATOM 604 C C . HIS A 1 86 ? -5.973 -13.984 -2.014 1 95.38 86 HIS A C 1
ATOM 606 O O . HIS A 1 86 ? -4.984 -13.867 -2.74 1 95.38 86 HIS A O 1
ATOM 612 N N . PHE A 1 87 ? -6.488 -15.188 -1.695 1 95.44 87 PHE A N 1
ATOM 613 C CA . PHE A 1 87 ? -5.688 -16.406 -1.709 1 95.44 87 PHE A CA 1
ATOM 614 C C . PHE A 1 87 ? -5.695 -17.047 -3.092 1 95.44 87 PHE A C 1
ATOM 616 O O . PHE A 1 87 ? -4.949 -17.984 -3.35 1 95.44 87 PHE A O 1
ATOM 623 N N . HIS A 1 88 ? -6.512 -16.516 -4.039 1 93.81 88 HIS A N 1
ATOM 624 C CA . HIS A 1 88 ? -6.508 -17.109 -5.367 1 93.81 88 HIS A CA 1
ATOM 625 C C . HIS A 1 88 ? -5.105 -17.141 -5.957 1 93.81 88 HIS A C 1
ATOM 627 O O . HIS A 1 88 ? -4.328 -16.203 -5.766 1 93.81 88 HIS A O 1
ATOM 633 N N . LEU A 1 89 ? -4.828 -18.172 -6.738 1 93.38 89 LEU A N 1
ATOM 634 C CA . LEU A 1 89 ? -3.498 -18.453 -7.262 1 93.38 89 LEU A CA 1
ATOM 635 C C . LEU A 1 89 ? -2.998 -17.312 -8.133 1 93.38 89 LEU A C 1
ATOM 637 O O . LEU A 1 89 ? -1.812 -16.969 -8.102 1 93.38 89 LEU A O 1
ATOM 641 N N . ASP A 1 90 ? -3.906 -16.734 -8.906 1 94.5 90 ASP A N 1
ATOM 642 C CA . ASP A 1 90 ? -3.51 -15.648 -9.805 1 94.5 90 ASP A CA 1
ATOM 643 C C . ASP A 1 90 ? -3.291 -14.352 -9.039 1 94.5 90 ASP A C 1
ATOM 645 O O . ASP A 1 90 ? -2.893 -13.336 -9.625 1 94.5 90 ASP A O 1
ATOM 649 N N . HIS A 1 91 ? -3.354 -14.336 -7.605 1 95.44 91 HIS A N 1
ATOM 650 C CA . HIS A 1 91 ? -3.105 -13.156 -6.785 1 95.44 91 HIS A CA 1
ATOM 651 C C . HIS A 1 91 ? -1.998 -13.414 -5.766 1 95.44 91 HIS A C 1
ATOM 653 O O . HIS A 1 91 ? -1.378 -12.469 -5.266 1 95.44 91 HIS A O 1
ATOM 659 N N . SER A 1 92 ? -1.674 -14.695 -5.562 1 96.38 92 SER A N 1
ATOM 660 C CA . SER A 1 92 ? -0.843 -14.922 -4.383 1 96.38 92 SER A CA 1
ATOM 661 C C . SER A 1 92 ? 0.238 -15.961 -4.66 1 96.38 92 SER A C 1
ATOM 663 O O . SER A 1 92 ? 1.228 -16.047 -3.932 1 96.38 92 SER A O 1
ATOM 665 N N . ALA A 1 93 ? 0.131 -16.703 -5.648 1 95.75 93 ALA A N 1
ATOM 666 C CA . ALA A 1 93 ? 0.888 -17.953 -5.734 1 95.75 93 ALA A CA 1
ATOM 667 C C . ALA A 1 93 ? 2.334 -17.688 -6.145 1 95.75 93 ALA A C 1
ATOM 669 O O . ALA A 1 93 ? 3.17 -18.594 -6.105 1 95.75 93 ALA A O 1
ATOM 670 N N . ALA A 1 94 ? 2.719 -16.484 -6.477 1 96.38 94 ALA A N 1
ATOM 671 C CA . ALA A 1 94 ? 4.098 -16.156 -6.832 1 96.38 94 ALA A CA 1
ATOM 672 C C . ALA A 1 94 ? 4.871 -15.641 -5.625 1 96.38 94 ALA A C 1
ATOM 674 O O . ALA A 1 94 ? 6.086 -15.438 -5.695 1 96.38 94 ALA A O 1
ATOM 675 N N . VAL A 1 95 ? 4.23 -15.484 -4.477 1 97.62 95 VAL A N 1
ATOM 676 C CA . VAL A 1 95 ? 4.844 -14.93 -3.271 1 97.62 95 VAL A CA 1
ATOM 677 C C . VAL A 1 95 ? 6.062 -15.766 -2.883 1 97.62 95 VAL A C 1
ATOM 679 O O . VAL A 1 95 ? 7.145 -15.219 -2.643 1 97.62 95 VAL A O 1
ATOM 682 N N . PRO A 1 96 ? 6.004 -17.078 -2.896 1 95.19 96 PRO A N 1
ATOM 683 C CA . PRO A 1 96 ? 7.176 -17.859 -2.504 1 95.19 96 PRO A CA 1
ATOM 684 C C . PRO A 1 96 ? 8.391 -17.609 -3.398 1 95.19 96 PRO A C 1
ATOM 686 O O . PRO A 1 96 ? 9.523 -17.578 -2.916 1 95.19 96 PRO A O 1
ATOM 689 N N . TYR A 1 97 ? 8.133 -17.469 -4.629 1 95.31 97 TYR A N 1
ATOM 690 C CA . TYR A 1 97 ? 9.242 -17.188 -5.539 1 95.31 97 TYR A CA 1
ATOM 691 C C . TYR A 1 97 ? 9.922 -15.875 -5.172 1 95.31 97 TYR A C 1
ATOM 693 O O . TYR A 1 97 ? 11.156 -15.812 -5.098 1 95.31 97 TYR A O 1
ATOM 701 N N . VAL A 1 98 ? 9.141 -14.82 -4.918 1 97.31 98 VAL A N 1
ATOM 702 C CA . VAL A 1 98 ? 9.68 -13.5 -4.617 1 97.31 98 VAL A CA 1
ATOM 703 C C . VAL A 1 98 ? 10.492 -13.555 -3.322 1 97.31 98 VAL A C 1
ATOM 705 O O . VAL A 1 98 ? 11.594 -13.016 -3.252 1 97.31 98 VAL A O 1
ATOM 708 N N . VAL A 1 99 ? 10 -14.258 -2.342 1 95.69 99 VAL A N 1
ATOM 709 C CA . VAL A 1 99 ? 10.641 -14.344 -1.034 1 95.69 99 VAL A CA 1
ATOM 710 C C . VAL A 1 99 ? 11.914 -15.188 -1.135 1 95.69 99 VAL A C 1
ATOM 712 O O . VAL A 1 99 ? 12.93 -14.867 -0.508 1 95.69 99 VAL A O 1
ATOM 715 N N . GLY A 1 100 ? 11.898 -16.109 -1.963 1 93.94 100 GLY A N 1
ATOM 716 C CA . GLY A 1 100 ? 12.977 -17.078 -1.965 1 93.94 100 GLY A CA 1
ATOM 717 C C . GLY A 1 100 ? 14 -16.844 -3.064 1 93.94 100 GLY A C 1
ATOM 718 O O . GLY A 1 100 ? 15.133 -17.312 -2.982 1 93.94 100 GLY A O 1
ATOM 719 N N . HIS A 1 101 ? 13.633 -16.125 -4.105 1 95.31 101 HIS A N 1
ATOM 720 C CA . HIS A 1 101 ? 14.492 -16.141 -5.285 1 95.31 101 HIS A CA 1
ATOM 721 C C . HIS A 1 101 ? 14.758 -14.719 -5.789 1 95.31 101 HIS A C 1
ATOM 723 O O . HIS A 1 101 ? 15.266 -14.539 -6.895 1 95.31 101 HIS A O 1
ATOM 729 N N . THR A 1 102 ? 14.383 -13.711 -5.055 1 97.38 102 THR A N 1
ATOM 730 C CA . THR A 1 102 ? 14.688 -12.328 -5.402 1 97.38 102 THR A CA 1
ATOM 731 C C . THR A 1 102 ? 15.336 -11.602 -4.227 1 97.38 102 THR A C 1
ATOM 733 O O . THR A 1 102 ? 15.539 -12.188 -3.162 1 97.38 102 THR A O 1
ATOM 736 N N . ASN A 1 103 ? 15.695 -10.352 -4.418 1 98.56 103 ASN A N 1
ATOM 737 C CA . ASN A 1 103 ? 16.297 -9.531 -3.363 1 98.56 103 ASN A CA 1
ATOM 738 C C . ASN A 1 103 ? 15.227 -8.727 -2.617 1 98.56 103 ASN A C 1
ATOM 740 O O . ASN A 1 103 ? 15.539 -7.715 -1.989 1 98.56 103 ASN A O 1
ATOM 744 N N . PHE A 1 104 ? 13.969 -9.156 -2.674 1 98.69 104 PHE A N 1
ATOM 745 C CA . PHE A 1 104 ? 12.875 -8.508 -1.948 1 98.69 104 PHE A CA 1
ATOM 746 C C . PHE A 1 104 ? 13.156 -8.492 -0.451 1 98.69 104 PHE A C 1
ATOM 748 O O . PHE A 1 104 ? 13.531 -9.516 0.126 1 98.69 104 PHE A O 1
ATOM 755 N N . ARG A 1 105 ? 12.906 -7.301 0.175 1 97.94 105 ARG A N 1
ATOM 756 C CA . ARG A 1 105 ? 13.109 -7.16 1.612 1 97.94 105 ARG A CA 1
ATOM 757 C C . ARG A 1 105 ? 11.938 -6.434 2.264 1 97.94 105 ARG A C 1
ATOM 759 O O . ARG A 1 105 ? 12.008 -6.07 3.439 1 97.94 105 ARG A O 1
ATOM 766 N N . GLY A 1 106 ? 10.93 -6.164 1.535 1 98.06 106 GLY A N 1
ATOM 767 C CA . GLY A 1 106 ? 9.805 -5.398 2.033 1 98.06 106 GLY A CA 1
ATOM 768 C C . GLY A 1 106 ? 8.898 -6.191 2.957 1 98.06 106 GLY A C 1
ATOM 769 O O . GLY A 1 106 ? 9.141 -7.375 3.205 1 98.06 106 GLY A O 1
ATOM 770 N N . THR A 1 107 ? 7.875 -5.523 3.488 1 97.69 107 THR A N 1
ATOM 771 C CA . THR A 1 107 ? 6.859 -6.133 4.344 1 97.69 107 THR A CA 1
ATOM 772 C C . THR A 1 107 ? 5.734 -6.73 3.504 1 97.69 107 THR A C 1
ATOM 774 O O . THR A 1 107 ? 5.289 -6.121 2.529 1 97.69 107 THR A O 1
ATOM 777 N N . ILE A 1 108 ? 5.254 -7.938 3.918 1 98.31 108 ILE A N 1
ATOM 778 C CA . ILE A 1 108 ? 4.121 -8.562 3.244 1 98.31 108 ILE A CA 1
ATOM 779 C C . ILE A 1 108 ? 2.887 -8.5 4.141 1 98.31 108 ILE A C 1
ATOM 781 O O . ILE A 1 108 ? 2.939 -8.891 5.309 1 98.31 108 ILE A O 1
ATOM 785 N N . LEU A 1 109 ? 1.789 -7.996 3.533 1 98.31 109 LEU A N 1
ATOM 786 C CA . LEU A 1 109 ? 0.522 -7.938 4.254 1 98.31 109 LEU A CA 1
ATOM 787 C C . LEU A 1 109 ? -0.554 -8.734 3.527 1 98.31 109 LEU A C 1
ATOM 789 O O . LEU A 1 109 ? -0.681 -8.648 2.305 1 98.31 109 LEU A O 1
ATOM 793 N N . MET A 1 110 ? -1.217 -9.523 4.27 1 97.25 110 MET A N 1
ATOM 794 C CA . MET A 1 110 ? -2.369 -10.289 3.803 1 97.25 110 MET A CA 1
ATOM 795 C C . MET A 1 110 ? -3.248 -10.719 4.973 1 97.25 110 MET A C 1
ATOM 797 O O . MET A 1 110 ? -2.879 -10.523 6.137 1 97.25 110 MET A O 1
ATOM 801 N N . THR A 1 111 ? -4.43 -11.164 4.629 1 96.25 111 THR A N 1
ATOM 802 C CA . THR A 1 111 ? -5.305 -11.656 5.688 1 96.25 111 THR A CA 1
ATOM 803 C C . THR A 1 111 ? -4.762 -12.953 6.281 1 96.25 111 THR A C 1
ATOM 805 O O . THR A 1 111 ? -3.936 -13.625 5.664 1 96.25 111 THR A O 1
ATOM 808 N N . HIS A 1 112 ? -5.312 -13.312 7.391 1 96.12 112 HIS A N 1
ATOM 809 C CA . HIS A 1 112 ? -4.926 -14.562 8.039 1 96.12 112 HIS A CA 1
ATOM 810 C C . HIS A 1 112 ? -5.293 -15.766 7.172 1 96.12 112 HIS A C 1
ATOM 812 O O . HIS A 1 112 ? -4.5 -16.703 7.035 1 96.12 112 HIS A O 1
ATOM 818 N N . ALA A 1 113 ? -6.484 -15.727 6.59 1 95.12 113 ALA A N 1
ATOM 819 C CA . ALA A 1 113 ? -6.918 -16.828 5.73 1 95.12 113 ALA A CA 1
ATOM 820 C C . ALA A 1 113 ? -5.984 -16.984 4.535 1 95.12 113 ALA A C 1
ATOM 822 O O . ALA A 1 113 ? -5.594 -18.109 4.191 1 95.12 113 ALA A O 1
ATOM 823 N N . THR A 1 114 ? -5.562 -15.906 3.936 1 96.62 114 THR A N 1
ATOM 824 C CA . THR A 1 114 ? -4.645 -15.938 2.801 1 96.62 114 THR A CA 1
ATOM 825 C C . THR A 1 114 ? -3.273 -16.453 3.227 1 96.62 114 THR A C 1
ATOM 827 O O . THR A 1 114 ? -2.652 -17.234 2.514 1 96.62 114 THR A O 1
ATOM 830 N N . LYS A 1 115 ? -2.795 -16.031 4.34 1 96.69 115 LYS A N 1
ATOM 831 C CA . LYS A 1 115 ? -1.5 -16.453 4.863 1 96.69 115 LYS A CA 1
ATOM 832 C C . LYS A 1 115 ? -1.451 -17.969 5.047 1 96.69 115 LYS A C 1
ATOM 834 O O . LYS A 1 115 ? -0.449 -18.609 4.719 1 96.69 115 LYS A O 1
ATOM 839 N N . ALA A 1 116 ? -2.547 -18.531 5.512 1 94.25 116 ALA A N 1
ATOM 840 C CA . ALA A 1 116 ? -2.602 -19.969 5.742 1 94.25 116 ALA A CA 1
ATOM 841 C C . ALA A 1 116 ? -2.424 -20.734 4.434 1 94.25 116 ALA A C 1
ATOM 843 O O . ALA A 1 116 ? -1.69 -21.734 4.387 1 94.25 116 ALA A O 1
ATOM 844 N N . ILE A 1 117 ? -2.99 -20.234 3.424 1 90.75 117 ILE A N 1
ATOM 845 C CA . ILE A 1 117 ? -2.936 -20.906 2.127 1 90.75 117 ILE A CA 1
ATOM 846 C C . ILE A 1 117 ? -1.573 -20.656 1.48 1 90.75 117 ILE A C 1
ATOM 848 O O . ILE A 1 117 ? -0.95 -21.594 0.967 1 90.75 117 ILE A O 1
ATOM 852 N N . THR A 1 118 ? -1.108 -19.422 1.527 1 91.19 118 THR A N 1
ATOM 853 C CA . THR A 1 118 ? 0.166 -19.047 0.923 1 91.19 118 THR A CA 1
ATOM 854 C C . THR A 1 118 ? 1.319 -19.781 1.592 1 91.19 118 THR A C 1
ATOM 856 O O . THR A 1 118 ? 2.289 -20.156 0.93 1 91.19 118 THR A O 1
ATOM 859 N N . SER A 1 119 ? 1.209 -20.062 2.82 1 88.62 119 SER A N 1
ATOM 860 C CA . SER A 1 119 ? 2.234 -20.797 3.553 1 88.62 119 SER A CA 1
ATOM 861 C C . SER A 1 119 ? 2.373 -22.219 3.027 1 88.62 119 SER A C 1
ATOM 863 O O . SER A 1 119 ? 3.48 -22.75 2.947 1 88.62 119 SER A O 1
ATOM 865 N N . THR A 1 120 ? 1.299 -22.781 2.635 1 87.75 120 THR A N 1
ATOM 866 C CA . THR A 1 120 ? 1.328 -24.125 2.068 1 87.75 120 THR A CA 1
ATOM 867 C C . THR A 1 120 ? 2.018 -24.125 0.706 1 87.75 120 THR A C 1
ATOM 869 O O . THR A 1 120 ? 2.793 -25.031 0.395 1 87.75 120 THR A O 1
ATOM 872 N N . LEU A 1 121 ? 1.75 -23.094 0.005 1 81.94 121 LEU A N 1
ATOM 873 C CA . LEU A 1 121 ? 2.408 -22.938 -1.288 1 81.94 121 LEU A CA 1
ATOM 874 C C . LEU A 1 121 ? 3.914 -22.781 -1.115 1 81.94 121 LEU A C 1
ATOM 876 O O . LEU A 1 121 ? 4.691 -23.312 -1.909 1 81.94 121 LEU A O 1
ATOM 880 N N . LEU A 1 122 ? 4.289 -22.078 -0.107 1 80.44 122 LEU A N 1
ATOM 881 C CA . LEU A 1 122 ? 5.699 -21.859 0.202 1 80.44 122 LEU A CA 1
ATOM 882 C C . LEU A 1 122 ? 6.387 -23.172 0.532 1 80.44 122 LEU A C 1
ATOM 884 O O . LEU A 1 122 ? 7.508 -23.422 0.08 1 80.44 122 LEU A O 1
ATOM 888 N N . ARG A 1 123 ? 5.75 -24.047 1.182 1 78.38 123 ARG A N 1
ATOM 889 C CA . ARG A 1 123 ? 6.301 -25.344 1.557 1 78.38 123 ARG A CA 1
ATOM 890 C C . ARG A 1 123 ? 6.488 -26.234 0.333 1 78.38 123 ARG A C 1
ATOM 892 O O . ARG A 1 123 ? 7.5 -26.922 0.21 1 78.38 123 ARG A O 1
ATOM 899 N N . ASP A 1 124 ? 5.648 -26.141 -0.537 1 74.94 124 ASP A N 1
ATOM 900 C CA . ASP A 1 124 ? 5.715 -26.953 -1.746 1 74.94 124 ASP A CA 1
ATOM 901 C C . ASP A 1 124 ? 6.801 -26.438 -2.691 1 74.94 124 ASP A C 1
ATOM 903 O O . ASP A 1 124 ? 7.461 -27.234 -3.367 1 74.94 124 ASP A O 1
ATOM 907 N N . PHE A 1 125 ? 6.965 -25.188 -2.627 1 69.19 125 PHE A N 1
ATOM 908 C CA . PHE A 1 125 ? 7.984 -24.562 -3.463 1 69.19 125 PHE A CA 1
ATOM 909 C C . PHE A 1 125 ? 9.383 -24.938 -2.988 1 69.19 125 PHE A C 1
ATOM 911 O O . PHE A 1 125 ? 10.266 -25.219 -3.801 1 69.19 125 PHE A O 1
ATOM 918 N N . VAL A 1 126 ? 9.617 -24.938 -1.708 1 63.03 126 VAL A N 1
ATOM 919 C CA . VAL A 1 126 ? 10.898 -25.312 -1.127 1 63.03 126 VAL A CA 1
ATOM 920 C C . VAL A 1 126 ? 11.188 -26.797 -1.422 1 63.03 126 VAL A C 1
ATOM 922 O O . VAL A 1 126 ? 12.32 -27.156 -1.745 1 63.03 126 VAL A O 1
ATOM 925 N N . LYS A 1 127 ? 10.203 -27.609 -1.499 1 62.56 127 LYS A N 1
ATOM 926 C CA . LYS A 1 127 ? 10.391 -29.016 -1.779 1 62.56 127 LYS A CA 1
ATOM 927 C C . LYS A 1 127 ? 10.812 -29.25 -3.229 1 62.56 127 LYS A C 1
ATOM 929 O O . LYS A 1 127 ? 11.695 -30.062 -3.504 1 62.56 127 LYS A O 1
ATOM 934 N N . VAL A 1 128 ? 10.281 -28.516 -4.066 1 56.19 128 VAL A N 1
ATOM 935 C CA . VAL A 1 128 ? 10.594 -28.656 -5.484 1 56.19 128 VAL A CA 1
ATOM 936 C C . VAL A 1 128 ? 11.984 -28.078 -5.762 1 56.19 128 VAL A C 1
ATOM 938 O O . VAL A 1 128 ? 12.758 -28.656 -6.531 1 56.19 128 VAL A O 1
ATOM 941 N N . SER A 1 129 ? 12.281 -26.922 -5.094 1 56.41 129 SER A N 1
ATOM 942 C CA . SER A 1 129 ? 13.602 -26.344 -5.285 1 56.41 129 SER A CA 1
ATOM 943 C C . SER A 1 129 ? 14.695 -27.25 -4.734 1 56.41 129 SER A C 1
ATOM 945 O O . SER A 1 129 ? 15.805 -27.297 -5.273 1 56.41 129 SER A O 1
ATOM 947 N N . LYS A 1 130 ? 14.516 -28.062 -3.725 1 53.5 130 LYS A N 1
ATOM 948 C CA . LYS A 1 130 ? 15.461 -29.016 -3.156 1 53.5 130 LYS A CA 1
ATOM 949 C C . LYS A 1 130 ? 15.492 -30.297 -3.969 1 53.5 130 LYS A C 1
ATOM 951 O O . LYS A 1 130 ? 16.547 -30.938 -4.094 1 53.5 130 LYS A O 1
ATOM 956 N N . GLY A 1 131 ? 14.344 -30.766 -4.398 1 50.06 131 GLY A N 1
ATOM 957 C CA . GLY A 1 131 ? 14.289 -32 -5.172 1 50.06 131 GLY A CA 1
ATOM 958 C C . GLY A 1 131 ? 14.789 -31.828 -6.594 1 50.06 131 GLY A C 1
ATOM 959 O O . GLY A 1 131 ? 15.125 -32.812 -7.262 1 50.06 131 GLY A O 1
ATOM 960 N N . GLY A 1 132 ? 14.711 -30.672 -7.191 1 48.06 132 GLY A N 1
ATOM 961 C CA . GLY A 1 132 ? 15.234 -30.453 -8.531 1 48.06 132 GLY A CA 1
ATOM 962 C C . GLY A 1 132 ? 16.75 -30.531 -8.602 1 48.06 132 GLY A C 1
ATOM 963 O O . GLY A 1 132 ? 17.312 -30.578 -9.695 1 48.06 132 GLY A O 1
ATOM 964 N N . ALA A 1 133 ? 17.562 -30.297 -7.547 1 44.09 133 ALA A N 1
ATOM 965 C CA . ALA A 1 133 ? 19.016 -30.484 -7.562 1 44.09 133 ALA A CA 1
ATOM 966 C C . ALA A 1 133 ? 19.359 -31.969 -7.562 1 44.09 133 ALA A C 1
ATOM 968 O O . ALA A 1 133 ? 20.5 -32.344 -7.852 1 44.09 133 ALA A O 1
ATOM 969 N N . GLY A 1 134 ? 18.484 -32.781 -7.059 1 39.59 134 GLY A N 1
ATOM 970 C CA . GLY A 1 134 ? 18.906 -34.156 -6.91 1 39.59 134 GLY A CA 1
ATOM 971 C C . GLY A 1 134 ? 18.906 -34.938 -8.219 1 39.59 134 GLY A C 1
ATOM 972 O O . GLY A 1 134 ? 19.859 -35.656 -8.523 1 39.59 134 GLY A O 1
ATOM 973 N N . GLU A 1 135 ? 17.75 -35.312 -8.758 1 38.97 135 GLU A N 1
ATOM 974 C CA . GLU A 1 135 ? 17.703 -36.594 -9.492 1 38.97 135 GLU A CA 1
ATOM 975 C C . GLU A 1 135 ? 18.094 -36.375 -10.953 1 38.97 135 GLU A C 1
ATOM 977 O O . GLU A 1 135 ? 17.984 -37.312 -11.766 1 38.97 135 GLU A O 1
ATOM 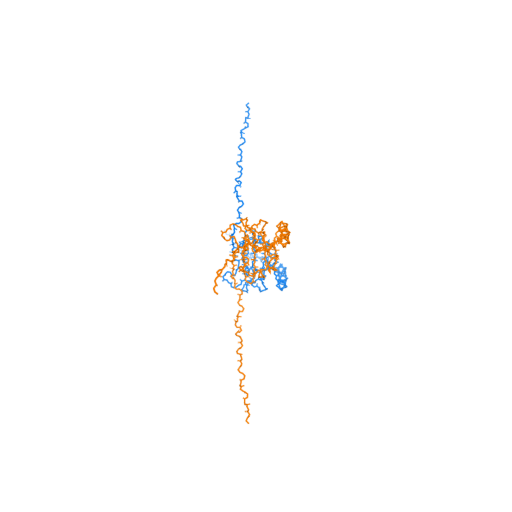982 N N . SER A 1 136 ? 18.203 -35.156 -11.484 1 37.28 136 SER A N 1
ATOM 983 C CA . SER A 1 136 ? 18.594 -35.312 -12.883 1 37.28 136 SER A CA 1
ATOM 984 C C . SER A 1 136 ? 20.031 -35.781 -13.008 1 37.28 136 SER A C 1
ATOM 986 O O . SER A 1 136 ? 20.969 -34.969 -12.984 1 37.28 136 SER A O 1
ATOM 988 N N . GLY A 1 137 ? 20.438 -36.781 -12.406 1 34.75 137 GLY A N 1
ATOM 989 C CA . GLY A 1 137 ? 21.625 -37.562 -12.75 1 34.75 137 GLY A CA 1
ATOM 990 C C . GLY A 1 137 ? 21.734 -37.875 -14.234 1 34.75 137 GLY A C 1
ATOM 991 O O . GLY A 1 137 ? 20.953 -38.656 -14.758 1 34.75 137 GLY A O 1
ATOM 992 N N . VAL A 1 138 ? 21.906 -36.812 -15.086 1 30.67 138 VAL A N 1
ATOM 993 C CA . VAL A 1 138 ? 22.328 -37.094 -16.453 1 30.67 138 VAL A CA 1
ATOM 994 C C . VAL A 1 138 ? 23.547 -38.031 -16.438 1 30.67 138 VAL A C 1
ATOM 996 O O . VAL A 1 138 ? 24.578 -37.688 -15.867 1 30.67 138 VAL A O 1
ATOM 999 N N . GLN A 1 139 ? 23.406 -39.281 -16.422 1 31.11 139 GLN A N 1
ATOM 1000 C CA . GLN A 1 139 ? 24.375 -40.312 -16.797 1 31.11 139 GLN A CA 1
ATOM 1001 C C . GLN A 1 139 ? 24.969 -40.031 -18.172 1 31.11 139 GLN A C 1
ATOM 1003 O O . GLN A 1 139 ? 24.281 -40.125 -19.188 1 31.11 139 GLN A O 1
ATOM 1008 N N . GLY A 1 140 ? 25.609 -38.875 -18.453 1 30.22 140 GLY A N 1
ATOM 1009 C CA . GLY A 1 140 ? 26.469 -38.719 -19.625 1 30.22 140 GLY A CA 1
ATOM 1010 C C . GLY A 1 140 ? 27.375 -39.906 -19.891 1 30.22 140 GLY A C 1
ATOM 1011 O O . GLY A 1 140 ? 28.312 -40.156 -19.141 1 30.22 140 GLY A O 1
ATOM 1012 N N . SER A 1 141 ? 26.812 -41.031 -20.219 1 28.73 141 SER A N 1
ATOM 1013 C CA . SER A 1 141 ? 27.531 -42.188 -20.75 1 28.73 141 SER A CA 1
ATOM 1014 C C . SER A 1 141 ? 28.328 -41.812 -21.984 1 28.73 141 SER A C 1
ATOM 1016 O O . SER A 1 141 ? 27.766 -41.625 -23.062 1 28.73 141 SER A O 1
ATOM 1018 N N . ARG A 1 142 ? 29.125 -40.812 -22.031 1 26.5 142 ARG A N 1
ATOM 1019 C CA . ARG A 1 142 ? 30.031 -40.656 -23.156 1 26.5 142 ARG A CA 1
ATOM 1020 C C . ARG A 1 142 ? 30.875 -41.906 -23.375 1 26.5 142 ARG A C 1
ATOM 1022 O O . ARG A 1 142 ? 31.766 -42.219 -22.578 1 26.5 142 ARG A O 1
ATOM 1029 N N . GLY A 1 143 ? 30.344 -43.125 -23.578 1 29.25 143 GLY A N 1
ATOM 1030 C CA . GLY A 1 143 ? 31.141 -44.25 -24.031 1 29.25 143 GLY A CA 1
ATOM 1031 C C . GLY A 1 143 ? 31.922 -43.969 -25.297 1 29.25 143 GLY A C 1
ATOM 1032 O O . GLY A 1 143 ? 31.328 -43.688 -26.344 1 29.25 143 GLY A O 1
ATOM 1033 N N . LEU A 1 144 ? 33 -43.188 -25.25 1 26.53 144 LEU A N 1
ATOM 1034 C CA . LEU A 1 144 ? 34.031 -43.031 -26.297 1 26.53 144 LEU A CA 1
ATOM 1035 C C . LEU A 1 144 ? 34.375 -44.375 -26.953 1 26.53 144 LEU A C 1
ATOM 1037 O O . LEU A 1 144 ? 34.844 -45.281 -26.281 1 26.53 144 LEU A O 1
ATOM 1041 N N . GLY A 1 145 ? 33.562 -44.875 -27.812 1 28.05 145 GLY A N 1
ATOM 1042 C CA . GLY A 1 145 ? 33.781 -46.031 -28.688 1 28.05 145 GLY A CA 1
ATOM 1043 C C . GLY A 1 145 ? 35.125 -45.969 -29.391 1 28.05 145 GLY A C 1
ATOM 1044 O O . GLY A 1 145 ? 35.469 -44.969 -30 1 28.05 145 GLY A O 1
ATOM 1045 N N . GLY A 1 146 ? 36.25 -46.531 -28.797 1 28.17 146 GLY A N 1
ATOM 1046 C CA . GLY A 1 146 ? 37.594 -46.812 -29.312 1 28.17 146 GLY A CA 1
ATOM 1047 C C . GLY A 1 146 ? 37.562 -47.438 -30.703 1 28.17 146 GLY A C 1
ATOM 1048 O O . GLY A 1 146 ? 36.938 -48.469 -30.922 1 28.17 146 GLY A O 1
ATOM 1049 N N . PHE A 1 147 ? 37.469 -46.719 -31.812 1 25.16 147 PHE A N 1
ATOM 1050 C CA . PHE A 1 147 ? 37.594 -47.125 -33.188 1 25.16 147 PHE A CA 1
ATOM 1051 C C . PHE A 1 147 ? 38.875 -47.969 -33.406 1 25.16 147 PHE A C 1
ATOM 1053 O O . PHE A 1 147 ? 39.969 -47.469 -33.156 1 25.16 147 PHE A O 1
ATOM 1060 N N . GLY A 1 148 ? 38.938 -49.25 -33 1 24.97 148 GLY A N 1
ATOM 1061 C CA . GLY A 1 148 ? 39.969 -50.219 -33.281 1 24.97 148 GLY A CA 1
ATOM 1062 C C . GLY A 1 148 ? 40.469 -50.219 -34.719 1 24.97 148 GLY A C 1
ATOM 1063 O O . GLY A 1 148 ? 39.656 -50.094 -35.656 1 24.97 148 GLY A O 1
ATOM 1064 N N . ARG A 1 149 ? 41.719 -49.719 -35 1 24.75 149 ARG A N 1
ATOM 1065 C CA . ARG A 1 149 ? 42.594 -49.625 -36.156 1 24.75 149 ARG A CA 1
ATOM 1066 C C . ARG A 1 149 ? 42.719 -51 -36.844 1 24.75 149 ARG A C 1
ATOM 1068 O O . ARG A 1 149 ? 43.5 -51.844 -36.406 1 24.75 149 ARG A O 1
ATOM 1075 N N . GLY A 1 150 ? 41.75 -51.781 -37.125 1 24.09 150 GLY A N 1
ATOM 1076 C CA . GLY A 1 150 ? 42.062 -53.094 -37.688 1 24.09 150 GLY A CA 1
ATOM 1077 C C . GLY A 1 150 ? 42.688 -53.031 -39.062 1 24.09 150 GLY A C 1
ATOM 1078 O O . GLY A 1 150 ? 42.031 -52.719 -40.031 1 24.09 150 GLY A O 1
ATOM 1079 N N . GLY A 1 151 ? 43.781 -52.188 -39.344 1 24.61 151 GLY A N 1
ATOM 1080 C CA . GLY A 1 151 ? 44.25 -52.281 -40.719 1 24.61 151 GLY A CA 1
ATOM 1081 C C . GLY A 1 151 ? 44.781 -53.656 -41.094 1 24.61 151 GLY A C 1
ATOM 1082 O O . GLY A 1 151 ? 45.719 -54.156 -40.469 1 24.61 151 GLY A O 1
ATOM 1083 N N . GLY A 1 152 ? 44.062 -54.688 -41.37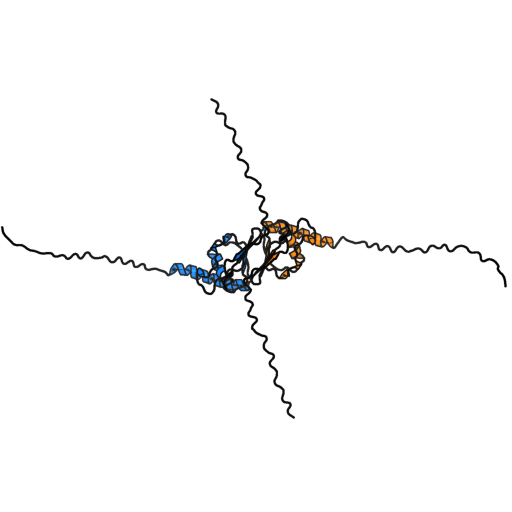5 1 22.66 152 GLY A N 1
ATOM 1084 C CA . GLY A 1 152 ? 44.469 -56.031 -41.781 1 22.66 152 GLY A CA 1
ATOM 1085 C C . GLY A 1 152 ? 45.188 -56.031 -43.125 1 22.66 152 GLY A C 1
ATOM 1086 O O . GLY A 1 152 ? 45.406 -57.094 -43.688 1 22.66 152 GLY A O 1
ATOM 1087 N N . GLY A 1 153 ? 45.719 -54.875 -43.656 1 22.31 153 GLY A N 1
ATOM 1088 C CA . GLY A 1 153 ? 46.062 -55.188 -45.062 1 22.31 153 GLY A CA 1
ATOM 1089 C C . GLY A 1 153 ? 47.219 -56.156 -45.188 1 22.31 153 GLY A C 1
ATOM 1090 O O . GLY A 1 153 ? 48.312 -55.938 -44.625 1 22.31 153 GLY A O 1
ATOM 1091 N N . GLY A 1 154 ? 47.125 -57.406 -45.219 1 23.52 154 GLY A N 1
ATOM 1092 C CA . GLY A 1 154 ? 47.938 -58.562 -45.562 1 23.52 154 GLY A CA 1
ATOM 1093 C C . GLY A 1 154 ? 48.5 -58.531 -46.969 1 23.52 154 GLY A C 1
ATOM 1094 O O . GLY A 1 154 ? 48.875 -59.562 -47.531 1 23.52 154 GLY A O 1
ATOM 1095 N N . ARG A 1 155 ? 48.969 -57.312 -47.469 1 24.52 155 ARG A N 1
ATOM 1096 C CA . ARG A 1 155 ? 49.219 -57.5 -48.875 1 24.52 155 ARG A CA 1
ATOM 1097 C C . ARG A 1 155 ? 50.312 -58.562 -49.125 1 24.52 155 ARG A C 1
ATOM 1099 O O . ARG A 1 155 ? 51.062 -58.875 -48.219 1 24.52 155 ARG A O 1
ATOM 1106 N N . ALA A 1 156 ? 50.688 -58.719 -50.469 1 25.7 156 ALA A N 1
ATOM 1107 C CA . ALA A 1 156 ? 51.094 -59.75 -51.438 1 25.7 156 ALA A CA 1
ATOM 1108 C C . ALA A 1 156 ? 52.562 -60.031 -51.344 1 25.7 156 ALA A C 1
ATOM 1110 O O . ALA A 1 156 ? 53.375 -59.125 -51.094 1 25.7 156 ALA A O 1
ATOM 1111 N N . ARG A 1 157 ? 53.031 -61.25 -51.312 1 22.09 157 ARG A N 1
ATOM 1112 C CA . ARG A 1 157 ? 54.156 -62.219 -51.312 1 22.09 157 ARG A CA 1
ATOM 1113 C C . ARG A 1 157 ? 54.906 -62.156 -52.656 1 22.09 157 ARG A C 1
ATOM 1115 O O . ARG A 1 157 ? 55.875 -62.906 -52.844 1 22.09 157 ARG A O 1
ATOM 1122 N N . PRO A 1 158 ? 54.812 -61.406 -53.719 1 28.52 158 PRO A N 1
ATOM 1123 C CA . PRO A 1 158 ? 55.375 -62.281 -54.75 1 28.52 158 PRO A CA 1
ATOM 1124 C C . PRO A 1 158 ? 56.906 -62.344 -54.719 1 28.52 158 PRO A C 1
ATOM 1126 O O . PRO A 1 158 ? 57.531 -61.438 -54.25 1 28.52 158 PRO A O 1
ATOM 1129 N N . GLY A 1 159 ? 57.656 -63.5 -54.531 1 24.8 159 GLY A N 1
ATOM 1130 C CA . GLY A 1 159 ? 59 -64 -54.688 1 24.8 159 GLY A CA 1
ATOM 1131 C C . GLY A 1 159 ? 59.688 -63.531 -55.969 1 24.8 159 GLY A C 1
ATOM 1132 O O . GLY A 1 159 ? 60.875 -63.156 -55.938 1 24.8 159 GLY A O 1
ATOM 1133 N N . GLY A 1 160 ? 59.219 -63.875 -57.188 1 25.72 160 GLY A N 1
ATOM 1134 C CA . GLY A 1 160 ? 60.062 -64.625 -58.094 1 25.72 160 GLY A CA 1
ATOM 1135 C C . GLY A 1 160 ? 61.125 -63.75 -58.781 1 25.72 160 GLY A C 1
ATOM 1136 O O . GLY A 1 160 ? 62.312 -64.125 -58.781 1 25.72 160 GLY A O 1
ATOM 1137 N N . ARG A 1 161 ? 61 -63.156 -60.031 1 26.41 161 ARG A N 1
ATOM 1138 C CA . ARG A 1 161 ? 61.875 -63.594 -61.125 1 26.41 161 ARG A CA 1
ATOM 1139 C C . ARG A 1 161 ? 63.25 -62.906 -61 1 26.41 161 ARG A C 1
ATOM 1141 O O . ARG A 1 161 ? 63.375 -61.875 -60.344 1 26.41 161 ARG A O 1
ATOM 1148 N N . SER A 1 162 ? 64.188 -63.156 -62.125 1 27.2 162 SER A N 1
ATOM 1149 C CA . SER A 1 162 ? 65.438 -63.219 -62.844 1 27.2 162 SER A CA 1
ATOM 1150 C C . SER A 1 162 ? 66 -61.844 -63.094 1 27.2 162 SER A C 1
ATOM 1152 O O . SER A 1 162 ? 67.125 -61.562 -62.719 1 27.2 162 SER A O 1
ATOM 1154 N N . ARG A 1 163 ? 66.062 -61.344 -64.5 1 25.28 163 ARG A N 1
ATOM 1155 C CA . ARG A 1 163 ? 67.125 -60.594 -65.188 1 25.28 163 ARG A CA 1
ATOM 1156 C C . ARG A 1 163 ? 67.125 -59.125 -64.75 1 25.28 163 ARG A C 1
ATOM 1158 O O . ARG A 1 163 ? 66.062 -58.594 -64.438 1 25.28 163 ARG A O 1
ATOM 1165 N N . MET B 1 1 ? -67.562 -29.469 -1.5 1 30.73 1 MET B N 1
ATOM 1166 C CA . MET B 1 1 ? -66.875 -28.562 -2.404 1 30.73 1 MET B CA 1
ATOM 1167 C C . MET B 1 1 ? -65.375 -28.406 -2.016 1 30.73 1 MET B C 1
ATOM 1169 O O . MET B 1 1 ? -65.062 -27.969 -0.908 1 30.73 1 MET B O 1
ATOM 1173 N N . THR B 1 2 ? -64.562 -29.406 -2.461 1 37.47 2 THR B N 1
ATOM 1174 C CA . THR B 1 2 ? -63.125 -29.609 -2.203 1 37.47 2 THR B CA 1
ATOM 1175 C C . THR B 1 2 ? -62.312 -28.453 -2.773 1 37.47 2 THR B C 1
ATOM 1177 O O . THR B 1 2 ? -62.344 -28.203 -3.977 1 37.47 2 THR B O 1
ATOM 1180 N N . VAL B 1 3 ? -62 -27.422 -1.945 1 34.22 3 VAL B N 1
ATOM 1181 C CA . VAL B 1 3 ? -61.219 -26.281 -2.354 1 34.22 3 VAL B CA 1
ATOM 1182 C C . VAL B 1 3 ? -59.844 -26.734 -2.83 1 34.22 3 VAL B C 1
ATOM 1184 O O . VAL B 1 3 ? -59.125 -27.406 -2.092 1 34.22 3 VAL B O 1
ATOM 1187 N N . ALA B 1 4 ? -59.594 -26.891 -4.113 1 34.84 4 ALA B N 1
ATOM 1188 C CA . ALA B 1 4 ? -58.312 -27.172 -4.75 1 34.84 4 ALA B CA 1
ATOM 1189 C C . ALA B 1 4 ? -57.281 -26.094 -4.441 1 34.84 4 ALA B C 1
ATOM 1191 O O . ALA B 1 4 ? -57.562 -24.906 -4.613 1 34.84 4 ALA B O 1
ATOM 1192 N N . ALA B 1 5 ? -56.438 -26.312 -3.455 1 38.59 5 ALA B N 1
ATOM 1193 C CA . ALA B 1 5 ? -55.312 -25.422 -3.154 1 38.59 5 ALA B CA 1
ATOM 1194 C C . ALA B 1 5 ? -54.531 -25.062 -4.418 1 38.59 5 ALA B C 1
ATOM 1196 O O . ALA B 1 5 ? -54.25 -25.938 -5.254 1 38.59 5 ALA B O 1
ATOM 1197 N N . GLY B 1 6 ? -54.656 -23.875 -4.953 1 38.56 6 GLY B N 1
ATOM 1198 C CA . GLY B 1 6 ? -53.969 -23.391 -6.141 1 38.56 6 GLY B CA 1
ATOM 1199 C C . GLY B 1 6 ? -52.469 -23.562 -6.078 1 38.56 6 GLY B C 1
ATOM 1200 O O . GLY B 1 6 ? -51.906 -23.797 -5.004 1 38.56 6 GLY B O 1
ATOM 1201 N N . PRO B 1 7 ? -51.844 -23.938 -7.184 1 35.69 7 PRO B N 1
ATOM 1202 C CA . PRO B 1 7 ? -50.406 -24.234 -7.262 1 35.69 7 PRO B CA 1
ATOM 1203 C C . PRO B 1 7 ? -49.531 -23.078 -6.746 1 35.69 7 PRO B C 1
ATOM 1205 O O . PRO B 1 7 ? -49.938 -21.922 -6.809 1 35.69 7 PRO B O 1
ATOM 1208 N N . SER B 1 8 ? -48.812 -23.234 -5.633 1 39.62 8 SER B N 1
ATOM 1209 C CA . SER B 1 8 ? -47.812 -22.328 -5.074 1 39.62 8 SER B CA 1
ATOM 1210 C C . SER B 1 8 ? -46.844 -21.828 -6.156 1 39.62 8 SER B C 1
ATOM 1212 O O . SER B 1 8 ? -46.281 -22.625 -6.898 1 39.62 8 SER B O 1
ATOM 1214 N N . GLU B 1 9 ? -47.062 -20.641 -6.773 1 40.19 9 GLU B N 1
ATOM 1215 C CA . GLU B 1 9 ? -46.125 -20 -7.715 1 40.19 9 GLU B CA 1
ATOM 1216 C C . GLU B 1 9 ? -44.719 -19.969 -7.164 1 40.19 9 GLU B C 1
ATOM 1218 O O . GLU B 1 9 ? -44.469 -19.422 -6.082 1 40.19 9 GLU B O 1
ATOM 1223 N N . ALA B 1 10 ? -43.844 -20.891 -7.609 1 39.19 10 ALA B N 1
ATOM 1224 C CA . ALA B 1 10 ? -42.438 -20.922 -7.281 1 39.19 10 ALA B CA 1
ATOM 1225 C C . ALA B 1 10 ? -41.812 -19.547 -7.492 1 39.19 10 ALA B C 1
ATOM 1227 O O . ALA B 1 10 ? -42 -18.906 -8.523 1 39.19 10 ALA B O 1
ATOM 1228 N N . VAL B 1 11 ? -41.531 -18.75 -6.426 1 44.75 11 VAL B N 1
ATOM 1229 C CA . VAL B 1 11 ? -40.719 -17.531 -6.492 1 44.75 11 VAL B CA 1
ATOM 1230 C C . VAL B 1 11 ? -39.438 -17.797 -7.281 1 44.75 11 VAL B C 1
ATOM 1232 O O . VAL B 1 11 ? -38.781 -18.828 -7.09 1 44.75 11 VAL B O 1
ATOM 1235 N N . PRO B 1 12 ? -39.344 -17.234 -8.469 1 41.12 12 PRO B N 1
ATOM 1236 C CA . PRO B 1 12 ? -38.125 -17.453 -9.234 1 41.12 12 PRO B CA 1
ATOM 1237 C C . PRO B 1 12 ? -36.844 -17.25 -8.406 1 41.12 12 PRO B C 1
ATOM 1239 O O . PRO B 1 12 ? -36.844 -16.422 -7.492 1 41.12 12 PRO B O 1
ATOM 1242 N N . ALA B 1 13 ? -35.969 -18.266 -8.328 1 45.78 13 ALA B N 1
ATOM 1243 C CA . ALA B 1 13 ? -34.656 -18.219 -7.684 1 45.78 13 ALA B CA 1
ATOM 1244 C C . ALA B 1 13 ? -33.875 -16.969 -8.117 1 45.78 13 ALA B C 1
ATOM 1246 O O . ALA B 1 13 ? -34.062 -16.469 -9.234 1 45.78 13 ALA B O 1
ATOM 1247 N N . PRO B 1 14 ? -33.531 -16.109 -7.125 1 39.22 14 PRO B N 1
ATOM 1248 C CA . PRO B 1 14 ? -32.719 -14.953 -7.527 1 39.22 14 PRO B CA 1
ATOM 1249 C C . PRO B 1 14 ? -31.641 -15.32 -8.555 1 39.22 14 PRO B C 1
ATOM 1251 O O . PRO B 1 14 ? -31.188 -16.469 -8.609 1 39.22 14 PRO B O 1
ATOM 1254 N N . PRO B 1 15 ? -31.547 -14.617 -9.633 1 36.56 15 PRO B N 1
ATOM 1255 C CA . PRO B 1 15 ? -30.531 -14.961 -10.633 1 36.56 15 PRO B CA 1
ATOM 1256 C C . PRO B 1 15 ? -29.156 -15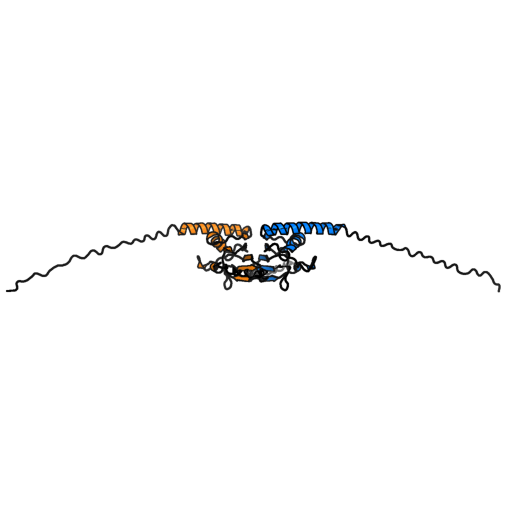.188 -10.016 1 36.56 15 PRO B C 1
ATOM 1258 O O . PRO B 1 15 ? -28.75 -14.469 -9.094 1 36.56 15 PRO B O 1
ATOM 1261 N N . ALA B 1 16 ? -28.688 -16.391 -9.875 1 39.22 16 ALA B N 1
ATOM 1262 C CA . ALA B 1 16 ? -27.359 -16.844 -9.445 1 39.22 16 ALA B CA 1
ATOM 1263 C C . ALA B 1 16 ? -26.266 -16.062 -10.148 1 39.22 16 ALA B C 1
ATOM 1265 O O . ALA B 1 16 ? -25.078 -16.359 -9.984 1 39.22 16 ALA B O 1
ATOM 1266 N N . ASP B 1 17 ? -26.594 -15.367 -11.242 1 35.81 17 ASP B N 1
ATOM 1267 C CA . ASP B 1 17 ? -25.516 -15.008 -12.148 1 35.81 17 ASP B CA 1
ATOM 1268 C C . ASP B 1 17 ? -24.609 -13.945 -11.531 1 35.81 17 ASP B C 1
ATOM 1270 O O . ASP B 1 17 ? -23.984 -13.164 -12.258 1 35.81 17 ASP B O 1
ATOM 1274 N N . ALA B 1 18 ? -24.969 -13.312 -10.398 1 36.81 18 ALA B N 1
ATOM 1275 C CA . ALA B 1 18 ? -23.922 -12.312 -10.219 1 36.81 18 ALA B CA 1
ATOM 1276 C C . ALA B 1 18 ? -22.531 -12.953 -10.25 1 36.81 18 ALA B C 1
ATOM 1278 O O . ALA B 1 18 ? -22.188 -13.734 -9.367 1 36.81 18 ALA B O 1
ATOM 1279 N N . ALA B 1 19 ? -22.125 -13.328 -11.406 1 37.38 19 ALA B N 1
ATOM 1280 C CA . ALA B 1 19 ? -20.734 -13.789 -11.508 1 37.38 19 ALA B CA 1
ATOM 1281 C C . ALA B 1 19 ? -19.828 -13.039 -10.531 1 37.38 19 ALA B C 1
ATOM 1283 O O . ALA B 1 19 ? -20.047 -11.852 -10.258 1 37.38 19 ALA B O 1
ATOM 1284 N N . PRO B 1 20 ? -19.391 -13.672 -9.508 1 38.22 20 PRO B N 1
ATOM 1285 C CA . PRO B 1 20 ? -18.484 -12.883 -8.68 1 38.22 20 PRO B CA 1
ATOM 1286 C C . PRO B 1 20 ? -17.672 -11.875 -9.492 1 38.22 20 PRO B C 1
ATOM 1288 O O . PRO B 1 20 ? -17.188 -12.203 -10.586 1 38.22 20 PRO B O 1
ATOM 1291 N N . THR B 1 21 ? -18.156 -10.672 -9.766 1 39.28 21 THR B N 1
ATOM 1292 C CA . THR B 1 21 ? -17.328 -9.641 -10.383 1 39.28 21 THR B CA 1
ATOM 1293 C C . THR B 1 21 ? -15.844 -9.93 -10.156 1 39.28 21 THR B C 1
ATOM 1295 O O . THR B 1 21 ? -15.398 -10.062 -9.023 1 39.28 21 THR B O 1
ATOM 1298 N N . THR B 1 22 ? -15.289 -10.805 -10.883 1 44.44 22 THR B N 1
ATOM 1299 C CA . THR B 1 22 ? -13.828 -10.891 -10.859 1 44.44 22 THR B CA 1
ATOM 1300 C C . THR B 1 22 ? -13.219 -9.547 -10.461 1 44.44 22 THR B C 1
ATOM 1302 O O . THR B 1 22 ? -13.5 -8.523 -11.086 1 44.44 22 THR B O 1
ATOM 1305 N N . PRO B 1 23 ? -12.969 -9.273 -9.18 1 49.41 23 PRO B N 1
ATOM 1306 C CA . PRO B 1 23 ? -12.383 -7.973 -8.867 1 49.41 23 PRO B CA 1
ATOM 1307 C C . PRO B 1 23 ? -11.633 -7.359 -10.047 1 49.41 23 PRO B C 1
ATOM 1309 O O . PRO B 1 23 ? -10.898 -8.062 -10.75 1 49.41 23 PRO B O 1
ATOM 1312 N N . THR B 1 24 ? -12.258 -6.555 -10.781 1 55.28 24 THR B N 1
ATOM 1313 C CA . THR B 1 24 ? -11.68 -5.828 -11.906 1 55.28 24 THR B CA 1
ATOM 1314 C C . THR B 1 24 ? -10.25 -5.402 -11.602 1 55.28 24 THR B C 1
ATOM 1316 O O . THR B 1 24 ? -9.906 -5.145 -10.445 1 55.28 24 THR B O 1
ATOM 1319 N N . SER B 1 25 ? -9.234 -5.949 -12.391 1 69.81 25 SER B N 1
ATOM 1320 C CA . SER B 1 25 ? -7.793 -5.719 -12.461 1 69.81 25 SER B CA 1
ATOM 1321 C C . SER B 1 25 ? -7.477 -4.238 -12.656 1 69.81 25 SER B C 1
ATOM 1323 O O . SER B 1 25 ? -6.422 -3.889 -13.188 1 69.81 25 SER B O 1
ATOM 1325 N N . HIS B 1 26 ? -8.531 -3.361 -12.367 1 86.5 26 HIS B N 1
ATOM 1326 C CA . HIS B 1 26 ? -8.211 -1.954 -12.578 1 86.5 26 HIS B CA 1
ATOM 1327 C C . HIS B 1 26 ? -7.723 -1.302 -11.289 1 86.5 26 HIS B C 1
ATOM 1329 O O . HIS B 1 26 ? -8.227 -1.609 -10.203 1 86.5 26 HIS B O 1
ATOM 1335 N N . VAL B 1 27 ? -6.746 -0.405 -11.445 1 93.88 27 VAL B N 1
ATOM 1336 C CA . VAL B 1 27 ? -6.262 0.408 -10.336 1 93.88 27 VAL B CA 1
ATOM 1337 C C . VAL B 1 27 ? -6.977 1.757 -10.328 1 93.88 27 VAL B C 1
ATOM 1339 O O . VAL B 1 27 ? -7.035 2.441 -11.352 1 93.88 27 VAL B O 1
ATOM 1342 N N . GLU B 1 28 ? -7.629 2.111 -9.195 1 96.25 28 GLU B N 1
ATOM 1343 C CA . GLU B 1 28 ? -8.25 3.42 -9.031 1 96.25 28 GLU B CA 1
ATOM 1344 C C . GLU B 1 28 ? -7.406 4.328 -8.141 1 96.25 28 GLU B C 1
ATOM 1346 O O . GLU B 1 28 ? -6.949 3.91 -7.074 1 96.25 28 GLU B O 1
ATOM 1351 N N . ILE B 1 29 ? -7.172 5.578 -8.586 1 96.56 29 ILE B N 1
ATOM 1352 C CA . ILE B 1 29 ? -6.422 6.574 -7.824 1 96.56 29 ILE B CA 1
ATOM 1353 C C . ILE B 1 29 ? -7.332 7.75 -7.48 1 96.56 29 ILE B C 1
ATOM 1355 O O . ILE B 1 29 ? -7.953 8.344 -8.367 1 96.56 29 ILE B O 1
ATOM 1359 N N . ILE B 1 30 ? -7.398 8.109 -6.152 1 96.62 30 ILE B N 1
ATOM 1360 C CA . ILE B 1 30 ? -8.234 9.203 -5.676 1 96.62 30 ILE B CA 1
ATOM 1361 C C . ILE B 1 30 ? -7.406 10.164 -4.828 1 96.62 30 ILE B C 1
ATOM 1363 O O . ILE B 1 30 ? -7.09 9.867 -3.674 1 96.62 30 ILE B O 1
ATOM 1367 N N . PRO B 1 31 ? -7.062 11.281 -5.371 1 95.81 31 PRO B N 1
ATOM 1368 C CA . PRO B 1 31 ? -6.402 12.273 -4.52 1 95.81 31 PRO B CA 1
ATOM 1369 C C . PRO B 1 31 ? -7.344 12.883 -3.482 1 95.81 31 PRO B C 1
ATOM 1371 O O . PRO B 1 31 ? -8.461 13.273 -3.816 1 95.81 31 PRO B O 1
ATOM 1374 N N . LEU B 1 32 ? -6.969 12.93 -2.254 1 96.56 32 LEU B N 1
ATOM 1375 C CA . LEU B 1 32 ? -7.75 13.57 -1.197 1 96.56 32 LEU B CA 1
ATOM 1376 C C . LEU B 1 32 ? -7.176 14.938 -0.851 1 96.56 32 LEU B C 1
ATOM 1378 O O . LEU B 1 32 ? -7.793 15.703 -0.107 1 96.56 32 LEU B O 1
ATOM 1382 N N . GLY B 1 33 ? -5.957 15.086 -1.302 1 92.25 33 GLY B N 1
ATOM 1383 C CA . GLY B 1 33 ? -5.211 16.328 -1.162 1 92.25 33 GLY B CA 1
ATOM 1384 C C . GLY B 1 33 ? -4.094 16.469 -2.18 1 92.25 33 GLY B C 1
ATOM 1385 O O . GLY B 1 33 ? -3.877 15.57 -3 1 92.25 33 GLY B O 1
ATOM 1386 N N . ALA B 1 34 ? -3.412 17.547 -2.201 1 73.12 34 ALA B N 1
ATOM 1387 C CA . ALA B 1 34 ? -2.182 17.844 -2.928 1 73.12 34 ALA B CA 1
ATOM 1388 C C . ALA B 1 34 ? -2.42 17.844 -4.434 1 73.12 34 ALA B C 1
ATOM 1390 O O . ALA B 1 34 ? -1.505 18.125 -5.215 1 73.12 34 ALA B O 1
ATOM 1391 N N . ALA B 1 35 ? -3.516 17.375 -5.062 1 67.62 35 ALA B N 1
ATOM 1392 C CA . ALA B 1 35 ? -3.641 17.281 -6.516 1 67.62 35 ALA B CA 1
ATOM 1393 C C . ALA B 1 35 ? -3.273 18.609 -7.18 1 67.62 35 ALA B C 1
ATOM 1395 O O . ALA B 1 35 ? -2.545 18.625 -8.172 1 67.62 35 ALA B O 1
ATOM 1396 N N . GLN B 1 36 ? -3.641 19.531 -6.605 1 64.75 36 GLN B N 1
ATOM 1397 C CA . GLN B 1 36 ? -3.428 20.797 -7.309 1 64.75 36 GLN B CA 1
ATOM 1398 C C . GLN B 1 36 ? -2.631 21.781 -6.453 1 64.75 36 GLN B C 1
ATOM 1400 O O . GLN B 1 36 ? -2.551 22.969 -6.77 1 64.75 36 GLN B O 1
ATOM 1405 N N . GLU B 1 37 ? -2.078 21.281 -5.32 1 67.44 37 GLU B N 1
ATOM 1406 C CA . GLU B 1 37 ? -1.359 22.156 -4.406 1 67.44 37 GLU B CA 1
ATOM 1407 C C . GLU B 1 37 ? -0.249 21.406 -3.674 1 67.44 37 GLU B C 1
ATOM 1409 O O . GLU B 1 37 ? -0.239 20.188 -3.641 1 67.44 37 GLU B O 1
ATOM 1414 N N . VAL B 1 38 ? 0.7 22.312 -3.467 1 73.44 38 VAL B N 1
ATOM 1415 C CA . VAL B 1 38 ? 1.721 21.781 -2.576 1 73.44 38 VAL B CA 1
ATOM 1416 C C . VAL B 1 38 ? 1.169 21.688 -1.154 1 73.44 38 VAL B C 1
ATOM 1418 O O . VAL B 1 38 ? 0.629 22.656 -0.626 1 73.44 38 VAL B O 1
ATOM 1421 N N . GLY B 1 39 ? 1.011 20.562 -0.665 1 87.94 39 GLY B N 1
ATOM 1422 C CA . GLY B 1 39 ? 0.586 20.359 0.712 1 87.94 39 GLY B CA 1
ATOM 1423 C C . GLY B 1 39 ? -0.475 19.297 0.861 1 87.94 39 GLY B C 1
ATOM 1424 O O . GLY B 1 39 ? -1.043 18.828 -0.131 1 87.94 39 GLY B O 1
ATOM 1425 N N . ARG B 1 40 ? -0.648 18.75 2.07 1 94.44 40 ARG B N 1
ATOM 1426 C CA . ARG B 1 40 ? -1.593 17.75 2.562 1 94.44 40 ARG B CA 1
ATOM 1427 C C . ARG B 1 40 ? -1.609 16.531 1.66 1 94.44 40 ARG B C 1
ATOM 1429 O O . ARG B 1 40 ? -2.67 16.109 1.183 1 94.44 40 ARG B O 1
ATOM 1436 N N . SER B 1 41 ? -0.462 16.047 1.315 1 95.56 41 SER B N 1
ATOM 1437 C CA . SER B 1 41 ? -0.303 14.828 0.54 1 95.56 41 SER B CA 1
ATOM 1438 C C . SER B 1 41 ? -1.176 13.703 1.095 1 95.56 41 SER B C 1
ATOM 1440 O O . SER B 1 41 ? -1.126 13.406 2.289 1 95.56 41 SER B O 1
ATOM 1442 N N . CYS B 1 42 ? -2.041 13.219 0.247 1 97.19 42 CYS B N 1
ATOM 1443 C CA . CYS B 1 42 ? -2.961 12.148 0.61 1 97.19 42 CYS B CA 1
ATOM 1444 C C . CYS B 1 42 ? -3.623 11.555 -0.627 1 97.19 42 CYS B C 1
ATOM 1446 O O . CYS B 1 42 ? -4.414 12.227 -1.294 1 97.19 42 CYS B O 1
ATOM 1448 N N . VAL B 1 43 ? -3.322 10.312 -0.89 1 97.19 43 VAL B N 1
ATOM 1449 C CA . VAL B 1 43 ? -3.822 9.672 -2.1 1 97.19 43 VAL B CA 1
ATOM 1450 C C . VAL B 1 43 ? -4.352 8.281 -1.763 1 97.19 43 VAL B C 1
ATOM 1452 O O . VAL B 1 43 ? -3.73 7.539 -0.996 1 97.19 43 VAL B O 1
ATOM 1455 N N . ILE B 1 44 ? -5.477 7.953 -2.324 1 98.06 44 ILE B N 1
ATOM 1456 C CA . ILE B 1 44 ? -6.07 6.625 -2.191 1 98.06 44 ILE B CA 1
ATOM 1457 C C . ILE B 1 44 ? -5.812 5.816 -3.461 1 98.06 44 ILE B C 1
ATOM 1459 O O . ILE B 1 44 ? -5.988 6.32 -4.574 1 98.06 44 ILE B O 1
ATOM 1463 N N . VAL B 1 45 ? -5.363 4.59 -3.232 1 97.62 45 VAL B N 1
ATOM 1464 C CA . VAL B 1 45 ? -5.238 3.609 -4.305 1 97.62 45 VAL B CA 1
ATOM 1465 C C . VAL B 1 45 ? -6.121 2.398 -4 1 97.62 45 VAL B C 1
ATOM 1467 O O . VAL B 1 45 ? -5.996 1.782 -2.939 1 97.62 45 VAL B O 1
ATOM 1470 N N . ARG B 1 46 ? -6.984 2.061 -4.918 1 97.44 46 ARG B N 1
ATOM 1471 C CA . ARG B 1 46 ? -7.832 0.88 -4.789 1 97.44 46 ARG B CA 1
ATOM 1472 C C . ARG B 1 46 ? -7.516 -0.146 -5.871 1 97.44 46 ARG B C 1
ATOM 1474 O O . ARG B 1 46 ? -7.336 0.211 -7.039 1 97.44 46 ARG B O 1
ATOM 1481 N N . PHE B 1 47 ? -7.469 -1.399 -5.438 1 95.38 47 PHE B N 1
ATOM 1482 C CA . PHE B 1 47 ? -7.176 -2.498 -6.352 1 95.38 47 PHE B CA 1
ATOM 1483 C C . PHE B 1 47 ? -7.766 -3.803 -5.832 1 95.38 47 PHE B C 1
ATOM 1485 O O . PHE B 1 47 ? -7.539 -4.18 -4.68 1 95.38 47 PHE B O 1
ATOM 1492 N N . ALA B 1 48 ? -8.523 -4.434 -6.598 1 92.25 48 ALA B N 1
ATOM 1493 C CA . ALA B 1 48 ? -9.039 -5.773 -6.336 1 92.25 48 ALA B CA 1
ATOM 1494 C C . ALA B 1 48 ? -9.602 -5.879 -4.922 1 92.25 48 ALA B C 1
ATOM 1496 O O . ALA B 1 48 ? -9.289 -6.824 -4.191 1 92.25 48 ALA B O 1
ATOM 1497 N N . GLY B 1 49 ? -10.297 -4.848 -4.461 1 93.19 49 GLY B N 1
ATOM 1498 C CA . GLY B 1 49 ? -11.016 -4.879 -3.201 1 93.19 49 GLY B CA 1
ATOM 1499 C C . GLY B 1 49 ? -10.195 -4.387 -2.027 1 93.19 49 GLY B C 1
ATOM 1500 O O . GLY B 1 49 ? -10.68 -4.355 -0.893 1 93.19 49 GLY B O 1
ATOM 1501 N N . LYS B 1 50 ? -8.953 -4.023 -2.318 1 96.31 50 LYS B N 1
ATOM 1502 C CA . LYS B 1 50 ? -8.125 -3.467 -1.257 1 96.31 50 LYS B CA 1
ATOM 1503 C C . LYS B 1 50 ? -7.891 -1.973 -1.467 1 96.31 50 LYS B C 1
ATOM 1505 O O . LYS B 1 50 ? -7.84 -1.501 -2.604 1 96.31 50 LYS B O 1
ATOM 1510 N N . THR B 1 51 ? -7.73 -1.294 -0.364 1 97.88 51 THR B N 1
ATOM 1511 C CA . THR B 1 51 ? -7.559 0.155 -0.367 1 97.88 51 THR B CA 1
ATOM 1512 C C . THR B 1 51 ? -6.301 0.552 0.397 1 97.88 51 THR B C 1
ATOM 1514 O O . THR B 1 51 ? -6.137 0.19 1.563 1 97.88 51 THR B O 1
ATOM 1517 N N . VAL B 1 52 ? -5.41 1.288 -0.305 1 98.5 52 VAL B N 1
ATOM 1518 C CA . VAL B 1 52 ? -4.184 1.802 0.289 1 98.5 52 VAL B CA 1
ATOM 1519 C C . VAL B 1 52 ? -4.215 3.328 0.307 1 98.5 52 VAL B C 1
ATOM 1521 O O . VAL B 1 52 ? -4.551 3.961 -0.698 1 98.5 52 VAL B O 1
ATOM 1524 N N . MET B 1 53 ? -3.949 3.889 1.429 1 98.5 53 MET B N 1
ATOM 1525 C CA . MET B 1 53 ? -3.762 5.332 1.55 1 98.5 53 MET B CA 1
ATOM 1526 C C . MET B 1 53 ? -2.277 5.684 1.582 1 98.5 53 MET B C 1
ATOM 1528 O O . MET B 1 53 ? -1.524 5.148 2.396 1 98.5 53 MET B O 1
ATOM 1532 N N . LEU B 1 54 ? -1.859 6.547 0.695 1 97.94 54 LEU B N 1
ATOM 1533 C CA . LEU B 1 54 ? -0.484 7.027 0.631 1 97.94 54 LEU B CA 1
ATOM 1534 C C . LEU B 1 54 ? -0.373 8.438 1.207 1 97.94 54 LEU B C 1
ATOM 1536 O O . LEU B 1 54 ? -0.923 9.383 0.646 1 97.94 54 LEU B O 1
ATOM 1540 N N . ASP B 1 55 ? 0.319 8.555 2.371 1 97.12 55 ASP B N 1
ATOM 1541 C CA . ASP B 1 55 ? 0.515 9.773 3.146 1 97.12 55 ASP B CA 1
ATOM 1542 C C . ASP B 1 55 ? -0.801 10.258 3.754 1 97.12 55 ASP B C 1
ATOM 1544 O O . ASP B 1 55 ? -1.874 9.773 3.383 1 97.12 55 ASP B O 1
ATOM 1548 N N . CYS B 1 56 ? -0.69 11.117 4.66 1 97.44 56 CYS B N 1
ATOM 1549 C CA . CYS B 1 56 ? -1.767 11.742 5.418 1 97.44 56 CYS B CA 1
ATOM 1550 C C . CYS B 1 56 ? -1.286 13.023 6.086 1 97.44 56 CYS B C 1
ATOM 1552 O O . CYS B 1 56 ? -1.05 13.047 7.293 1 97.44 56 CYS B O 1
ATOM 1554 N N . GLY B 1 57 ? -1.157 14.023 5.242 1 96.38 57 GLY B N 1
ATOM 1555 C CA . GLY B 1 57 ? -0.521 15.242 5.723 1 96.38 57 GLY B CA 1
ATOM 1556 C C . GLY B 1 57 ? -1.459 16.438 5.75 1 96.38 57 GLY B C 1
ATOM 1557 O O . GLY B 1 57 ? -2.609 16.328 5.316 1 96.38 57 GLY B O 1
ATOM 1558 N N . VAL B 1 58 ? -0.947 17.578 6.312 1 95.19 58 VAL B N 1
ATOM 1559 C CA . VAL B 1 58 ? -1.731 18.812 6.383 1 95.19 58 VAL B CA 1
ATOM 1560 C C . VAL B 1 58 ? -1.186 19.828 5.387 1 95.19 58 VAL B C 1
ATOM 1562 O O . VAL B 1 58 ? -0.054 19.703 4.91 1 95.19 58 VAL B O 1
ATOM 1565 N N . HIS B 1 59 ? -2.057 20.766 5.027 1 94.75 59 HIS B N 1
ATOM 1566 C CA . HIS B 1 59 ? -1.6 21.938 4.285 1 94.75 59 HIS B CA 1
ATOM 1567 C C . HIS B 1 59 ? -0.934 22.953 5.211 1 94.75 59 HIS B C 1
ATOM 1569 O O . HIS B 1 59 ? -1.564 23.453 6.145 1 94.75 59 HIS B O 1
ATOM 1575 N N . PRO B 1 60 ? 0.312 23.281 4.934 1 91.62 60 PRO B N 1
ATOM 1576 C CA . PRO B 1 60 ? 1.022 24.156 5.871 1 91.62 60 PRO B CA 1
ATOM 1577 C C . PRO B 1 60 ? 0.472 25.578 5.883 1 91.62 60 PRO B C 1
ATOM 1579 O O . PRO B 1 60 ? 0.659 26.297 6.859 1 91.62 60 PRO B O 1
ATOM 1582 N N . GLY B 1 61 ? -0.222 25.984 4.883 1 91.06 61 GLY B N 1
ATOM 1583 C CA . GLY B 1 61 ? -0.731 27.344 4.781 1 9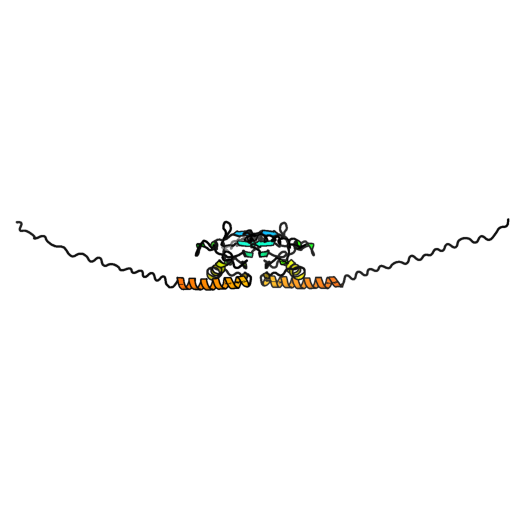1.06 61 GLY B CA 1
ATOM 1584 C C . GLY B 1 61 ? -2.111 27.516 5.391 1 91.06 61 GLY B C 1
ATOM 1585 O O . GLY B 1 61 ? -2.652 28.625 5.422 1 91.06 61 GLY B O 1
ATOM 1586 N N . PHE B 1 62 ? -2.709 26.453 5.809 1 92.06 62 PHE B N 1
ATOM 1587 C CA . PHE B 1 62 ? -4.035 26.484 6.414 1 92.06 62 PHE B CA 1
ATOM 1588 C C . PHE B 1 62 ? -3.99 25.969 7.848 1 92.06 62 PHE B C 1
ATOM 1590 O O . PHE B 1 62 ? -2.971 25.438 8.289 1 92.06 62 PHE B O 1
ATOM 1597 N N . SER B 1 63 ? -5.035 26.266 8.617 1 91.31 63 SER B N 1
ATOM 1598 C CA . SER B 1 63 ? -5.129 25.797 9.992 1 91.31 63 SER B CA 1
ATOM 1599 C C . SER B 1 63 ? -6.426 25.016 10.227 1 91.31 63 SER B C 1
ATOM 1601 O O . SER B 1 63 ? -7.363 25.125 9.43 1 91.31 63 SER B O 1
ATOM 1603 N N . GLY B 1 64 ? -6.383 24.234 11.312 1 91.19 64 GLY B N 1
ATOM 1604 C CA . GLY B 1 64 ? -7.59 23.516 11.68 1 91.19 64 GLY B CA 1
ATOM 1605 C C . GLY B 1 64 ? -8.062 22.547 10.609 1 91.19 64 GLY B C 1
ATOM 1606 O O . GLY B 1 64 ? -7.25 21.891 9.953 1 91.19 64 GLY B O 1
ATOM 1607 N N . LEU B 1 65 ? -9.367 22.484 10.484 1 93.5 65 LEU B N 1
ATOM 1608 C CA . LEU B 1 65 ? -9.984 21.516 9.578 1 93.5 65 LEU B CA 1
ATOM 1609 C C . LEU B 1 65 ? -9.672 21.859 8.125 1 93.5 65 LEU B C 1
ATOM 1611 O O . LEU B 1 65 ? -9.555 20.969 7.281 1 93.5 65 LEU B O 1
ATOM 1615 N N . ALA B 1 66 ? -9.383 23.125 7.887 1 93.94 66 ALA B N 1
ATOM 1616 C CA . ALA B 1 66 ? -9.109 23.578 6.527 1 93.94 66 ALA B CA 1
ATOM 1617 C C . ALA B 1 66 ? -7.777 23.031 6.023 1 93.94 66 ALA B C 1
ATOM 1619 O O . ALA B 1 66 ? -7.523 23.016 4.816 1 93.94 66 ALA B O 1
ATOM 1620 N N . SER B 1 67 ? -6.895 22.609 6.953 1 95.38 67 SER B N 1
ATOM 1621 C CA . SER B 1 67 ? -5.57 22.125 6.578 1 95.38 67 SER B CA 1
ATOM 1622 C C . SER B 1 67 ? -5.613 20.656 6.191 1 95.38 67 SER B C 1
ATOM 1624 O O . SER B 1 67 ? -4.66 20.125 5.613 1 95.38 67 SER B O 1
ATOM 1626 N N . LEU B 1 68 ? -6.789 20 6.484 1 96.75 68 LEU B N 1
ATOM 1627 C CA . LEU B 1 68 ? -6.867 18.547 6.371 1 96.75 68 LEU B CA 1
ATOM 1628 C C . LEU B 1 68 ? -7.172 18.125 4.938 1 96.75 68 LEU B C 1
ATOM 1630 O O . LEU B 1 68 ? -7.758 18.891 4.172 1 96.75 68 LEU B O 1
ATOM 1634 N N . PRO B 1 69 ? -6.773 16.875 4.559 1 96.94 69 PRO B N 1
ATOM 1635 C CA . PRO B 1 69 ? -7.297 16.281 3.328 1 96.94 69 PRO B CA 1
ATOM 1636 C C . PRO B 1 69 ? -8.82 16.141 3.336 1 96.94 69 PRO B C 1
ATOM 1638 O O . PRO B 1 69 ? -9.445 16.281 4.387 1 96.94 69 PRO B O 1
ATOM 1641 N N . PHE B 1 70 ? -9.383 15.898 2.191 1 96.94 70 PHE B N 1
ATOM 1642 C CA . PHE B 1 70 ? -10.82 15.719 2.055 1 96.94 70 PHE B CA 1
ATOM 1643 C C . PHE B 1 70 ? -11.227 14.297 2.412 1 96.94 70 PHE B C 1
ATOM 1645 O O . PHE B 1 70 ? -11.602 13.508 1.535 1 96.94 70 PHE B O 1
ATOM 1652 N N . PHE B 1 71 ? -11.289 14 3.707 1 97.94 71 PHE B N 1
ATOM 1653 C CA . PHE B 1 71 ? -11.516 12.648 4.203 1 97.94 71 PHE B CA 1
ATOM 1654 C C . PHE B 1 71 ? -12.953 12.211 3.949 1 97.94 71 PHE B C 1
ATOM 1656 O O . PHE B 1 71 ? -13.273 11.023 4.051 1 97.94 71 PHE B O 1
ATOM 1663 N N . ASP B 1 72 ? -13.805 13.18 3.59 1 97.5 72 ASP B N 1
ATOM 1664 C CA . ASP B 1 72 ? -15.219 12.859 3.396 1 97.5 72 ASP B CA 1
ATOM 1665 C C . ASP B 1 72 ? -15.461 12.258 2.018 1 97.5 72 ASP B C 1
ATOM 1667 O O . ASP B 1 72 ? -16.547 11.758 1.735 1 97.5 72 ASP B O 1
ATOM 1671 N N . VAL B 1 73 ? -14.492 12.18 1.153 1 97.75 73 VAL B N 1
ATOM 1672 C CA . VAL B 1 73 ? -14.594 11.672 -0.211 1 97.75 73 VAL B CA 1
ATOM 1673 C C . VAL B 1 73 ? -14.688 10.148 -0.189 1 97.75 73 VAL B C 1
ATOM 1675 O O . VAL B 1 73 ? -15.25 9.539 -1.104 1 97.75 73 VAL B O 1
ATOM 1678 N N . ILE B 1 74 ? -14.141 9.5 0.871 1 97.94 74 ILE B N 1
ATOM 1679 C CA . ILE B 1 74 ? -14.195 8.047 0.989 1 97.94 74 ILE B CA 1
ATOM 1680 C C . ILE B 1 74 ? -14.656 7.66 2.393 1 97.94 74 ILE B C 1
ATOM 1682 O O . ILE B 1 74 ? -14.68 8.5 3.297 1 97.94 74 ILE B O 1
ATOM 1686 N N . ASP B 1 75 ? -15.117 6.387 2.5 1 98.69 75 ASP B N 1
ATOM 1687 C CA . ASP B 1 75 ? -15.297 5.793 3.822 1 98.69 75 ASP B CA 1
ATOM 1688 C C . ASP B 1 75 ? -13.961 5.355 4.418 1 98.69 75 ASP B C 1
ATOM 1690 O O . ASP B 1 75 ? -13.359 4.383 3.957 1 98.69 75 ASP B O 1
ATOM 1694 N N . MET B 1 76 ? -13.531 6.004 5.434 1 98.75 76 MET B N 1
ATOM 1695 C CA . MET B 1 76 ? -12.203 5.758 5.996 1 98.75 76 MET B CA 1
ATOM 1696 C C . MET B 1 76 ? -12.094 4.336 6.531 1 98.75 76 MET B C 1
ATOM 1698 O O . MET B 1 76 ? -10.992 3.807 6.676 1 98.75 76 MET B O 1
ATOM 1702 N N . SER B 1 77 ? -13.203 3.674 6.863 1 98.69 77 SER B N 1
ATOM 1703 C CA . SER B 1 77 ? -13.172 2.301 7.359 1 98.69 77 SER B CA 1
ATOM 1704 C C . SER B 1 77 ? -12.781 1.323 6.258 1 98.69 77 SER B C 1
ATOM 1706 O O . SER B 1 77 ? -12.453 0.167 6.531 1 98.69 77 SER B O 1
ATOM 1708 N N . SER B 1 78 ? -12.836 1.807 4.984 1 98.19 78 SER B N 1
ATOM 1709 C CA . SER B 1 78 ? -12.5 0.947 3.854 1 98.19 78 SER B CA 1
ATOM 1710 C C . SER B 1 78 ? -10.992 0.878 3.637 1 98.19 78 SER B C 1
ATOM 1712 O O . SER B 1 78 ? -10.508 0.04 2.873 1 98.19 78 SER B O 1
ATOM 1714 N N . VAL B 1 79 ? -10.211 1.74 4.324 1 98.62 79 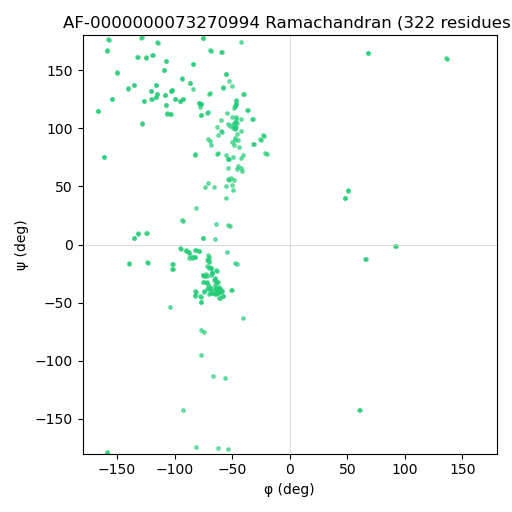VAL B N 1
ATOM 1715 C CA . VAL B 1 79 ? -8.766 1.769 4.125 1 98.62 79 VAL B CA 1
ATOM 1716 C C . VAL B 1 79 ? -8.125 0.59 4.855 1 98.62 79 VAL B C 1
ATOM 1718 O O . VAL B 1 79 ? -8.234 0.469 6.074 1 98.62 79 VAL B O 1
ATOM 1721 N N . ASP B 1 80 ? -7.438 -0.219 4.066 1 98.12 80 ASP B N 1
ATOM 1722 C CA . ASP B 1 80 ? -6.77 -1.382 4.648 1 98.12 80 ASP B CA 1
ATOM 1723 C C . ASP B 1 80 ? -5.422 -0.997 5.254 1 98.12 80 ASP B C 1
ATOM 1725 O O . ASP B 1 80 ? -5.051 -1.497 6.316 1 98.12 80 ASP B O 1
ATOM 1729 N N . VAL B 1 81 ? -4.668 -0.178 4.512 1 98.38 81 VAL B N 1
ATOM 1730 C CA . VAL B 1 81 ? -3.314 0.177 4.922 1 98.38 81 VAL B CA 1
ATOM 1731 C C . VAL B 1 81 ? -3.053 1.65 4.621 1 98.38 81 VAL B C 1
ATOM 1733 O O . VAL B 1 81 ? -3.412 2.145 3.551 1 98.38 81 VAL B O 1
ATOM 1736 N N . MET B 1 82 ? -2.492 2.35 5.559 1 98.69 82 MET B N 1
ATOM 1737 C CA . MET B 1 82 ? -1.935 3.684 5.359 1 98.69 82 MET B CA 1
ATOM 1738 C C . MET B 1 82 ? -0.41 3.645 5.379 1 98.69 82 MET B C 1
ATOM 1740 O O . MET B 1 82 ? 0.191 3.205 6.359 1 98.69 82 MET B O 1
ATOM 1744 N N . LEU B 1 83 ? 0.203 4.059 4.293 1 98.44 83 LEU B N 1
ATOM 1745 C CA . LEU B 1 83 ? 1.656 4.16 4.215 1 98.44 83 LEU B CA 1
ATOM 1746 C C . LEU B 1 83 ? 2.104 5.617 4.25 1 98.44 83 LEU B C 1
ATOM 1748 O O . LEU B 1 83 ? 1.837 6.375 3.316 1 98.44 83 LEU B O 1
ATOM 1752 N N . VAL B 1 84 ? 2.773 5.973 5.332 1 97.75 84 VAL B N 1
ATOM 1753 C CA . VAL B 1 84 ? 3.322 7.316 5.461 1 97.75 84 VAL B CA 1
ATOM 1754 C C . VAL B 1 84 ? 4.766 7.34 4.965 1 97.75 84 VAL B C 1
ATOM 1756 O O . VAL B 1 84 ? 5.617 6.605 5.477 1 97.75 84 VAL B O 1
ATOM 1759 N N . THR B 1 85 ? 5.027 8.234 4.023 1 96.25 85 THR B N 1
ATOM 1760 C CA . THR B 1 85 ? 6.32 8.195 3.354 1 96.25 85 THR B CA 1
ATOM 1761 C C . THR B 1 85 ? 7.41 8.781 4.242 1 96.25 85 THR B C 1
ATOM 1763 O O . THR B 1 85 ? 8.461 8.164 4.445 1 96.25 85 THR B O 1
ATOM 1766 N N . HIS B 1 86 ? 7.168 9.953 4.789 1 95.44 86 HIS B N 1
ATOM 1767 C CA . HIS B 1 86 ? 8.18 10.555 5.656 1 95.44 86 HIS B CA 1
ATOM 1768 C C . HIS B 1 86 ? 7.559 11.594 6.582 1 95.44 86 HIS B C 1
ATOM 1770 O O . HIS B 1 86 ? 6.359 11.859 6.512 1 95.44 86 HIS B O 1
ATOM 1776 N N . PHE B 1 87 ? 8.375 12.25 7.422 1 95.56 87 PHE B N 1
ATOM 1777 C CA . PHE B 1 87 ? 7.895 12.898 8.633 1 95.56 87 PHE B CA 1
ATOM 1778 C C . PHE B 1 87 ? 7.461 14.328 8.344 1 95.56 87 PHE B C 1
ATOM 1780 O O . PHE B 1 87 ? 6.875 14.992 9.203 1 95.56 87 PHE B O 1
ATOM 1787 N N . HIS B 1 88 ? 7.695 14.828 7.102 1 93.81 88 HIS B N 1
ATOM 1788 C CA . HIS B 1 88 ? 7.266 16.188 6.824 1 93.81 88 HIS B CA 1
ATOM 1789 C C . HIS B 1 88 ? 5.777 16.375 7.105 1 93.81 88 HIS B C 1
ATOM 1791 O O . HIS B 1 88 ? 4.98 15.469 6.852 1 93.81 88 HIS B O 1
ATOM 1797 N N . LEU B 1 89 ? 5.41 17.562 7.547 1 93.38 89 LEU B N 1
ATOM 1798 C CA . LEU B 1 89 ? 4.066 17.875 8.023 1 93.38 89 LEU B CA 1
ATOM 1799 C C . LEU B 1 89 ? 3.037 17.656 6.914 1 93.38 89 LEU B C 1
ATOM 1801 O O . LEU B 1 89 ? 1.93 17.188 7.172 1 93.38 89 LEU B O 1
ATOM 1805 N N . ASP B 1 90 ? 3.422 18.031 5.703 1 94.5 90 ASP B N 1
ATOM 1806 C CA . ASP B 1 90 ? 2.488 17.906 4.59 1 94.5 90 ASP B CA 1
ATOM 1807 C C . ASP B 1 90 ? 2.352 16.453 4.141 1 94.5 90 ASP B C 1
ATOM 1809 O O . ASP B 1 90 ? 1.556 16.156 3.254 1 94.5 90 ASP B O 1
ATOM 1813 N N . HIS B 1 91 ? 2.998 15.422 4.875 1 95.5 91 HIS B N 1
ATOM 1814 C CA . HIS B 1 91 ? 2.883 14 4.559 1 95.5 91 HIS B CA 1
ATOM 1815 C C . HIS B 1 91 ? 2.363 13.211 5.754 1 95.5 91 HIS B C 1
ATOM 1817 O O . HIS B 1 91 ? 1.837 12.102 5.594 1 95.5 91 HIS B O 1
ATOM 1823 N N . SER B 1 92 ? 2.414 13.828 6.934 1 96.38 92 SER B N 1
ATOM 1824 C CA . SER B 1 92 ? 2.203 12.945 8.078 1 96.38 92 SER B CA 1
ATOM 1825 C C . SER B 1 92 ? 1.332 13.617 9.141 1 96.38 92 SER B C 1
ATOM 1827 O O . SER B 1 92 ? 0.769 12.945 10 1 96.38 92 SER B O 1
ATOM 1829 N N . ALA B 1 93 ? 1.166 14.844 9.094 1 95.81 93 ALA B N 1
ATOM 1830 C CA . ALA B 1 93 ? 0.7 15.57 10.273 1 95.81 93 ALA B CA 1
ATOM 1831 C C . ALA B 1 93 ? -0.808 15.422 10.453 1 95.81 93 ALA B C 1
ATOM 1833 O O . ALA B 1 93 ? -1.362 15.828 11.477 1 95.81 93 ALA B O 1
ATOM 1834 N N . ALA B 1 94 ? -1.527 14.797 9.547 1 96.44 94 ALA B N 1
ATOM 1835 C CA . ALA B 1 94 ? -2.965 14.578 9.688 1 96.44 94 ALA B CA 1
ATOM 1836 C C . ALA B 1 94 ? -3.256 13.203 10.281 1 96.44 94 ALA B C 1
ATOM 1838 O O . ALA B 1 94 ? -4.406 12.891 10.594 1 96.44 94 ALA B O 1
ATOM 1839 N N . VAL B 1 95 ? -2.254 12.391 10.523 1 97.62 95 VAL B N 1
ATOM 1840 C CA . VAL B 1 95 ? -2.41 11.023 11.023 1 97.62 95 VAL B CA 1
ATOM 1841 C C . VAL B 1 95 ? -3.17 11.039 12.344 1 97.62 95 VAL B C 1
ATOM 1843 O O . VAL B 1 95 ? -4.141 10.305 12.523 1 97.62 95 VAL B O 1
ATOM 1846 N N . PRO B 1 96 ? -2.861 11.922 13.273 1 95.25 96 PRO B N 1
ATOM 1847 C CA . PRO B 1 96 ? -3.588 11.914 14.547 1 95.25 96 PRO B CA 1
ATOM 1848 C C . PRO B 1 96 ? -5.086 12.164 14.367 1 95.25 96 PRO B C 1
ATOM 1850 O O . PRO B 1 96 ? -5.902 11.57 15.078 1 95.25 96 PRO B O 1
ATOM 1853 N N . TYR B 1 97 ? -5.402 13.023 13.5 1 95.25 97 TYR B N 1
ATOM 1854 C CA . TYR B 1 97 ? -6.812 13.289 13.25 1 95.25 97 TYR B CA 1
ATOM 1855 C C . TYR B 1 97 ? -7.527 12.039 12.766 1 95.25 97 TYR B C 1
ATOM 1857 O O . TYR B 1 97 ? -8.609 11.703 13.266 1 95.25 97 TYR B O 1
ATOM 1865 N N . VAL B 1 98 ? -6.926 11.328 11.812 1 97.31 98 VAL B N 1
ATOM 1866 C CA . VAL B 1 98 ? -7.539 10.141 11.227 1 97.31 98 VAL B CA 1
ATOM 1867 C C . VAL B 1 98 ? -7.719 9.062 12.297 1 97.31 98 VAL B C 1
ATOM 1869 O O . VAL B 1 98 ? -8.781 8.445 12.391 1 97.31 98 VAL B O 1
ATOM 1872 N N . VAL B 1 99 ? -6.75 8.906 13.141 1 95.62 99 VAL B N 1
ATOM 1873 C CA . VAL B 1 99 ? -6.77 7.879 14.172 1 95.62 99 VAL B CA 1
ATOM 1874 C C . VAL B 1 99 ? -7.781 8.25 15.258 1 95.62 99 VAL B C 1
ATOM 1876 O O . VAL B 1 99 ? -8.492 7.383 15.773 1 95.62 99 VAL B O 1
ATOM 1879 N N . GLY B 1 100 ? -7.922 9.469 15.492 1 94 100 GLY B N 1
ATOM 1880 C CA . GLY B 1 100 ? -8.695 9.883 16.641 1 94 100 GLY B CA 1
ATOM 1881 C C . GLY B 1 100 ? -10.102 10.336 16.281 1 94 100 GLY B C 1
ATOM 1882 O O . GLY B 1 100 ? -10.992 10.352 17.141 1 94 100 GLY B O 1
ATOM 1883 N N . HIS B 1 101 ? -10.344 10.711 15.047 1 95.31 101 HIS B N 1
ATOM 1884 C CA . HIS B 1 101 ? -11.594 11.414 14.766 1 95.31 101 HIS B CA 1
ATOM 1885 C C . HIS B 1 101 ? -12.305 10.812 13.562 1 95.31 101 HIS B C 1
ATOM 1887 O O . HIS B 1 101 ? -13.25 11.406 13.039 1 95.31 101 HIS B O 1
ATOM 1893 N N . THR B 1 102 ? -11.867 9.68 13.078 1 97.38 102 THR B N 1
ATOM 1894 C CA . THR B 1 102 ? -12.555 8.977 12 1 97.38 102 THR B CA 1
ATOM 1895 C C . THR B 1 102 ? -12.789 7.512 12.367 1 97.38 102 THR B C 1
ATOM 1897 O O . THR B 1 102 ? -12.414 7.074 13.461 1 97.38 102 THR B O 1
ATOM 1900 N N . ASN B 1 103 ? -13.43 6.77 11.508 1 98.56 103 ASN B N 1
ATOM 1901 C CA . ASN B 1 103 ? -13.688 5.348 11.719 1 98.56 103 ASN B CA 1
ATOM 1902 C C . ASN B 1 103 ? -12.594 4.484 11.102 1 98.56 103 ASN B C 1
ATOM 1904 O O . ASN B 1 103 ? -12.805 3.303 10.828 1 98.56 103 ASN B O 1
ATOM 1908 N N . PHE B 1 104 ? -11.414 5.051 10.859 1 98.69 104 PHE B N 1
ATOM 1909 C CA . PHE B 1 104 ? -10.273 4.312 10.328 1 98.69 104 PHE B CA 1
ATOM 1910 C C . PHE B 1 104 ? -9.914 3.146 11.242 1 98.69 104 PHE B C 1
ATOM 1912 O O . PHE B 1 104 ? -9.82 3.312 12.461 1 98.69 104 PHE B O 1
ATOM 1919 N N . ARG B 1 105 ? -9.656 1.968 10.602 1 98 105 ARG B N 1
ATOM 1920 C CA . ARG B 1 105 ? -9.273 0.779 11.359 1 98 105 ARG B CA 1
ATOM 1921 C C . ARG B 1 105 ? -8.102 0.061 10.695 1 98 105 ARG B C 1
ATOM 1923 O O . ARG B 1 105 ? -7.746 -1.05 11.094 1 98 105 ARG B O 1
ATOM 1930 N N . GLY B 1 106 ? -7.566 0.607 9.688 1 98.06 106 GLY B N 1
ATOM 1931 C CA . GLY B 1 106 ? -6.508 -0.039 8.93 1 98.06 106 GLY B CA 1
ATOM 1932 C C . GLY B 1 106 ? -5.168 -0.018 9.641 1 98.06 106 GLY B C 1
ATOM 1933 O O . GLY B 1 106 ? -5.051 0.525 10.742 1 98.06 106 GLY B O 1
ATOM 1934 N N . THR B 1 107 ? -4.164 -0.633 9.016 1 97.69 107 THR B N 1
ATOM 1935 C CA . THR B 1 107 ? -2.791 -0.665 9.508 1 97.69 107 THR B CA 1
ATOM 1936 C C . THR B 1 107 ? -2.016 0.559 9.031 1 97.69 107 THR B C 1
ATOM 1938 O O . THR B 1 107 ? -2.135 0.96 7.871 1 97.69 107 THR B O 1
ATOM 1941 N N . ILE B 1 108 ? -1.184 1.131 9.945 1 98.31 108 ILE B N 1
ATOM 1942 C CA . ILE B 1 108 ? -0.328 2.252 9.57 1 98.31 108 ILE B CA 1
ATOM 1943 C C . ILE B 1 108 ? 1.126 1.79 9.508 1 98.31 108 ILE B C 1
ATOM 1945 O O . ILE B 1 108 ? 1.634 1.175 10.445 1 98.31 108 ILE B O 1
ATOM 1949 N N . LEU B 1 109 ? 1.746 2.113 8.359 1 98.25 109 LEU B N 1
ATOM 1950 C CA . LEU B 1 109 ? 3.158 1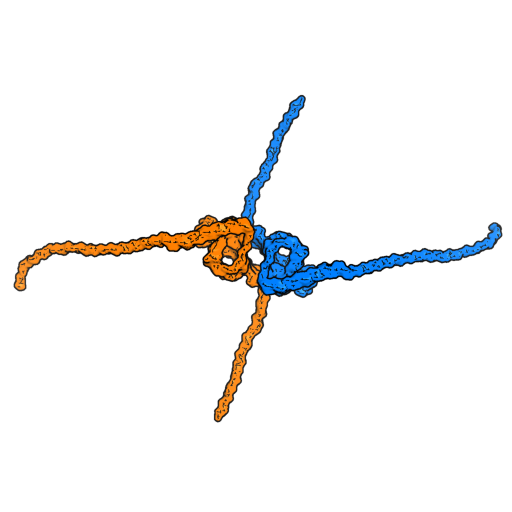.792 8.188 1 98.25 109 LEU B CA 1
ATOM 1951 C C . LEU B 1 109 ? 3.977 3.053 7.934 1 98.25 109 LEU B C 1
ATOM 1953 O O . LEU B 1 109 ? 3.572 3.916 7.152 1 98.25 109 LEU B O 1
ATOM 1957 N N . MET B 1 110 ? 5.031 3.156 8.648 1 97.25 110 MET B N 1
ATOM 1958 C CA . MET B 1 110 ? 6.02 4.223 8.492 1 97.25 110 MET B CA 1
ATOM 1959 C C . MET B 1 110 ? 7.363 3.811 9.078 1 97.25 110 MET B C 1
ATOM 1961 O O . MET B 1 110 ? 7.477 2.758 9.711 1 97.25 110 MET B O 1
ATOM 1965 N N . THR B 1 111 ? 8.359 4.598 8.742 1 96.25 111 THR B N 1
ATOM 1966 C CA . THR B 1 111 ? 9.664 4.309 9.32 1 96.25 111 THR B CA 1
ATOM 1967 C C . THR B 1 111 ? 9.672 4.605 10.812 1 96.25 111 THR B C 1
ATOM 1969 O O . THR B 1 111 ? 8.82 5.336 11.312 1 96.25 111 THR B O 1
ATOM 1972 N N . HIS B 1 112 ? 10.695 4.137 11.445 1 96.12 112 HIS B N 1
ATOM 1973 C CA . HIS B 1 112 ? 10.859 4.402 12.867 1 96.12 112 HIS B CA 1
ATOM 1974 C C . HIS B 1 112 ? 11.07 5.895 13.133 1 96.12 112 HIS B C 1
ATOM 1976 O O . HIS B 1 112 ? 10.484 6.449 14.07 1 96.12 112 HIS B O 1
ATOM 1982 N N . ALA B 1 113 ? 11.883 6.531 12.305 1 95.19 113 ALA B N 1
ATOM 1983 C CA . ALA B 1 113 ? 12.133 7.961 12.461 1 95.19 113 ALA B CA 1
ATOM 1984 C C . ALA B 1 113 ? 10.844 8.766 12.32 1 95.19 113 ALA B C 1
ATOM 1986 O O . ALA B 1 113 ? 10.57 9.664 13.117 1 95.19 113 ALA B O 1
ATOM 1987 N N . THR B 1 114 ? 10 8.406 11.375 1 96.62 114 THR B N 1
ATOM 1988 C CA . THR B 1 114 ? 8.727 9.078 11.156 1 96.62 114 THR B CA 1
ATOM 1989 C C . THR B 1 114 ? 7.777 8.836 12.32 1 96.62 114 THR B C 1
ATOM 1991 O O . THR B 1 114 ? 7.082 9.75 12.766 1 96.62 114 THR B O 1
ATOM 1994 N N . LYS B 1 115 ? 7.738 7.652 12.812 1 96.69 115 LYS B N 1
ATOM 1995 C CA . LYS B 1 115 ? 6.883 7.293 13.938 1 96.69 115 LYS B CA 1
ATOM 1996 C C . LYS B 1 115 ? 7.207 8.133 15.172 1 96.69 115 LYS B C 1
ATOM 1998 O O . LYS B 1 115 ? 6.301 8.602 15.867 1 96.69 115 LYS B O 1
ATOM 2003 N N . ALA B 1 116 ? 8.477 8.367 15.391 1 94.25 116 ALA B N 1
ATOM 2004 C CA . ALA B 1 116 ? 8.898 9.148 16.547 1 94.25 116 ALA B CA 1
ATOM 2005 C C . ALA B 1 116 ? 8.344 10.57 16.484 1 94.25 116 ALA B C 1
ATOM 2007 O O . ALA B 1 116 ? 7.863 11.109 17.484 1 94.25 116 ALA B O 1
ATOM 2008 N N . ILE B 1 117 ? 8.344 11.102 15.336 1 90.81 117 ILE B N 1
ATOM 2009 C CA . ILE B 1 117 ? 7.895 12.477 15.148 1 90.81 117 ILE B CA 1
ATOM 2010 C C . ILE B 1 117 ? 6.367 12.523 15.18 1 90.81 117 ILE B C 1
ATOM 2012 O O . ILE B 1 117 ? 5.781 13.383 15.836 1 90.81 117 ILE B O 1
ATOM 2016 N N . THR B 1 118 ? 5.727 11.594 14.477 1 91.44 118 THR B N 1
ATOM 2017 C CA . THR B 1 118 ? 4.273 11.547 14.398 1 91.44 118 THR B CA 1
ATOM 2018 C C . THR B 1 118 ? 3.66 11.305 15.773 1 91.44 118 THR B C 1
ATOM 2020 O O . THR B 1 118 ? 2.596 11.844 16.094 1 91.44 118 THR B O 1
ATOM 2023 N N . SER B 1 119 ? 4.316 10.594 16.594 1 88.62 119 SER B N 1
ATOM 2024 C CA . SER B 1 119 ? 3.846 10.328 17.953 1 88.62 119 SER B CA 1
ATOM 2025 C C . SER B 1 119 ? 3.785 11.609 18.766 1 88.62 119 SER B C 1
ATOM 2027 O O . SER B 1 119 ? 2.871 11.789 19.578 1 88.62 119 SER B O 1
ATOM 2029 N N . THR B 1 120 ? 4.695 12.469 18.547 1 87.62 120 THR B N 1
ATOM 2030 C CA . THR B 1 120 ? 4.703 13.75 19.234 1 87.62 120 THR B CA 1
ATOM 2031 C C . THR B 1 120 ? 3.535 14.625 18.781 1 87.62 120 THR B C 1
ATOM 2033 O O . THR B 1 120 ? 2.893 15.281 19.594 1 87.62 120 THR B O 1
ATOM 2036 N N . LEU B 1 121 ? 3.279 14.523 17.531 1 81.81 121 LEU B N 1
ATOM 2037 C CA . LEU B 1 121 ? 2.137 15.25 17 1 81.81 121 LEU B CA 1
ATOM 2038 C C . LEU B 1 121 ? 0.831 14.734 17.594 1 81.81 121 LEU B C 1
ATOM 2040 O O . LEU B 1 121 ? -0.079 15.516 17.875 1 81.81 121 LEU B O 1
ATOM 2044 N N . LEU B 1 122 ? 0.779 13.453 17.75 1 80.12 122 LEU B N 1
ATOM 2045 C CA . LEU B 1 122 ? -0.395 12.812 18.344 1 80.12 122 LEU B CA 1
ATOM 2046 C C . LEU B 1 122 ? -0.62 13.297 19.766 1 80.12 122 LEU B C 1
ATOM 2048 O O . LEU B 1 122 ? -1.755 13.578 20.172 1 80.12 122 LEU B O 1
ATOM 2052 N N . ARG B 1 123 ? 0.383 13.531 20.484 1 77.81 123 ARG B N 1
ATOM 2053 C CA . ARG B 1 123 ? 0.299 13.992 21.875 1 77.81 123 ARG B CA 1
ATOM 2054 C C . ARG B 1 123 ? -0.193 15.438 21.938 1 77.81 123 ARG B C 1
ATOM 2056 O O . ARG B 1 123 ? -1.012 15.781 22.797 1 77.81 123 ARG B O 1
ATOM 2063 N N . ASP B 1 124 ? 0.168 16.172 21.047 1 74.5 124 ASP B N 1
ATOM 2064 C CA . ASP B 1 124 ? -0.225 17.578 21.016 1 74.5 124 ASP B CA 1
ATOM 2065 C C . ASP B 1 124 ? -1.679 17.719 20.578 1 74.5 124 ASP B C 1
ATOM 2067 O O . ASP B 1 124 ? -2.389 18.609 21.062 1 74.5 124 ASP B O 1
ATOM 2071 N N . PHE B 1 125 ? -2.035 16.812 19.75 1 68.81 125 PHE B N 1
ATOM 2072 C CA . PHE B 1 125 ? -3.406 16.828 19.266 1 68.81 125 PHE B CA 1
ATOM 2073 C C . PHE B 1 125 ? -4.387 16.453 20.375 1 68.81 125 PHE B C 1
ATOM 2075 O O . PHE B 1 125 ? -5.449 17.062 20.484 1 68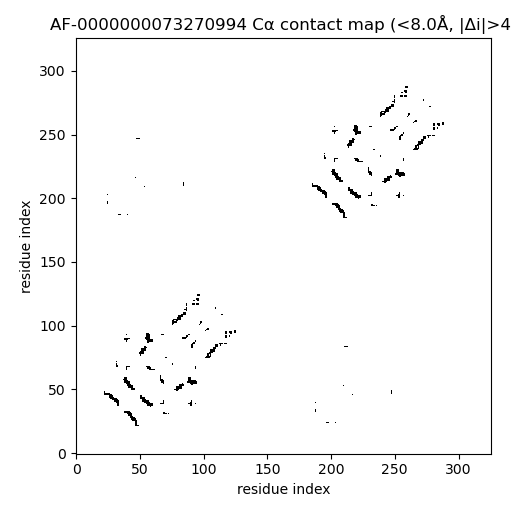.81 125 PHE B O 1
ATOM 2082 N N . VAL B 1 126 ? -4.07 15.484 21.172 1 62.59 126 VAL B N 1
ATOM 2083 C CA . VAL B 1 126 ? -4.906 15.062 22.281 1 62.59 126 VAL B CA 1
ATOM 2084 C C . VAL B 1 126 ? -4.992 16.188 23.328 1 62.59 126 VAL B C 1
ATOM 2086 O O . VAL B 1 126 ? -6.066 16.438 23.875 1 62.59 126 VAL B O 1
ATOM 2089 N N . LYS B 1 127 ? -3.992 16.953 23.438 1 61.97 127 LYS B N 1
ATOM 2090 C CA . LYS B 1 127 ? -3.992 18.062 24.391 1 61.97 127 LYS B CA 1
ATOM 2091 C C . LYS B 1 127 ? -4.91 19.188 23.938 1 61.97 127 LYS B C 1
ATOM 2093 O O . LYS B 1 127 ? -5.656 19.75 24.734 1 61.97 127 LYS B O 1
ATOM 2098 N N . VAL B 1 128 ? -4.914 19.406 22.719 1 55.88 128 VAL B N 1
ATOM 2099 C CA . VAL B 1 128 ? -5.742 20.469 22.172 1 55.88 128 VAL B CA 1
ATOM 2100 C C . VAL B 1 128 ? -7.207 20.047 22.172 1 55.88 128 VAL B C 1
ATOM 2102 O O . VAL B 1 128 ? -8.102 20.844 22.484 1 55.88 128 VAL B O 1
ATOM 2105 N N . SER B 1 129 ? -7.422 18.75 21.797 1 55.78 129 SER B N 1
ATOM 2106 C CA . SER B 1 129 ? -8.797 18.266 21.797 1 55.78 129 SER B CA 1
ATOM 2107 C C . SER B 1 129 ? -9.375 18.25 23.219 1 55.78 129 SER B C 1
ATOM 2109 O O . SER B 1 129 ? -10.57 18.469 23.406 1 55.78 129 SER B O 1
ATOM 2111 N N . LYS B 1 130 ? -8.641 18.094 24.281 1 53.25 130 LYS B N 1
ATOM 2112 C CA . LYS B 1 130 ? -9.078 18.125 25.672 1 53.25 130 LYS B CA 1
ATOM 2113 C C . LYS B 1 130 ? -9.188 19.562 26.172 1 53.25 130 LYS B C 1
ATOM 2115 O O . LYS B 1 130 ? -10.055 19.875 27 1 53.25 130 LYS B O 1
ATOM 2120 N N . GLY B 1 131 ? -8.25 20.406 25.781 1 49.91 131 GLY B N 1
ATOM 2121 C CA . GLY B 1 131 ? -8.281 21.781 26.219 1 49.91 131 GLY B CA 1
ATOM 2122 C C . GLY B 1 131 ? -9.336 22.609 25.516 1 49.91 131 GLY B C 1
ATOM 2123 O O . GLY B 1 131 ? -9.695 23.703 25.984 1 49.91 131 GLY B O 1
ATOM 2124 N N . GLY B 1 132 ? -9.727 22.281 24.328 1 47.91 132 GLY B N 1
ATOM 2125 C CA . GLY B 1 132 ? -10.766 23.016 23.625 1 47.91 132 GLY B CA 1
ATOM 2126 C C . GLY B 1 132 ? -12.141 22.844 24.25 1 47.91 132 GLY B C 1
ATOM 2127 O O . GLY B 1 132 ? -13.078 23.578 23.906 1 47.91 132 GLY B O 1
ATOM 2128 N N . ALA B 1 133 ? -12.484 21.766 24.969 1 43.47 133 ALA B N 1
ATOM 2129 C CA . ALA B 1 133 ? -13.75 21.641 25.688 1 43.47 133 ALA B CA 1
ATOM 2130 C C . ALA B 1 133 ? -13.773 22.547 26.922 1 43.47 133 ALA B C 1
ATOM 2132 O O . ALA B 1 133 ? -14.836 22.812 27.484 1 43.47 133 ALA B O 1
ATOM 2133 N N . GLY B 1 134 ? -12.625 22.828 27.469 1 39.72 134 GLY B N 1
ATOM 2134 C CA . GLY B 1 134 ? -12.664 23.547 28.734 1 39.72 134 GLY B CA 1
ATOM 2135 C C . GLY B 1 134 ? -13.023 25 28.594 1 39.72 134 GLY B C 1
ATOM 2136 O O . GLY B 1 134 ? -13.859 25.531 29.328 1 39.72 134 GLY B O 1
ATOM 2137 N N . GLU B 1 135 ? -12.109 25.844 28.125 1 39.09 135 GLU B N 1
ATOM 2138 C CA . GLU B 1 135 ? -12.102 27.203 28.656 1 39.09 135 GLU B CA 1
ATOM 2139 C C . GLU B 1 135 ? -13.062 28.109 27.875 1 39.09 135 GLU B C 1
ATOM 2141 O O . GLU B 1 135 ? -13.102 29.312 28.094 1 39.09 135 GLU B O 1
ATOM 2146 N N . SER B 1 136 ? -13.617 27.656 26.75 1 37.78 136 SER B N 1
ATOM 2147 C CA . SER B 1 136 ? -14.484 28.734 26.266 1 37.78 136 SER B CA 1
ATOM 2148 C C . SER B 1 136 ? -15.734 28.844 27.125 1 37.78 136 SER B C 1
ATOM 2150 O O . SER B 1 136 ? -16.719 28.125 26.906 1 37.78 136 SER B O 1
ATOM 2152 N N . GLY B 1 137 ? -15.664 28.891 28.375 1 34.94 137 GLY B N 1
ATOM 2153 C CA . GLY B 1 137 ? -16.719 29.422 29.234 1 34.94 137 GLY B CA 1
ATOM 2154 C C . GLY B 1 137 ? -17.281 30.734 28.734 1 34.94 137 GLY B C 1
ATOM 2155 O O . GLY B 1 137 ? -16.594 31.75 28.766 1 34.94 137 GLY B O 1
ATOM 2156 N N . VAL B 1 138 ? -17.969 30.703 27.609 1 31.48 138 VAL B N 1
ATOM 2157 C CA . VAL B 1 138 ? -18.797 31.844 27.266 1 31.48 138 VAL B CA 1
ATOM 2158 C C . VAL B 1 138 ? -19.656 32.25 28.469 1 31.48 138 VAL B C 1
ATOM 2160 O O . VAL B 1 138 ? -20.453 31.438 28.969 1 31.48 138 VAL B O 1
ATOM 2163 N N . GLN B 1 139 ? -19.219 33.031 29.359 1 31.77 139 GLN B N 1
ATOM 2164 C CA . GLN B 1 139 ? -19.969 33.812 30.344 1 31.77 139 GLN B CA 1
ATOM 2165 C C . GLN B 1 139 ? -21.109 34.562 29.672 1 31.77 139 GLN B C 1
ATOM 2167 O O . GLN B 1 139 ? -20.859 35.531 28.906 1 31.77 139 GLN B O 1
ATOM 2172 N N . GLY B 1 140 ? -22.031 33.969 28.953 1 30.88 140 GLY B N 1
ATOM 2173 C CA . GLY B 1 140 ? -23.281 34.594 28.578 1 30.88 140 GLY B CA 1
ATOM 2174 C C . GLY B 1 140 ? -23.906 35.406 29.703 1 30.88 140 GLY B C 1
ATOM 2175 O O . GLY B 1 140 ? -24.422 34.844 30.672 1 30.88 140 GLY B O 1
ATOM 2176 N N . SER B 1 141 ? -23.234 36.438 30.141 1 29.8 141 SER B N 1
ATOM 2177 C CA . SER B 1 141 ? -23.797 37.438 31.031 1 29.8 141 SER B CA 1
ATOM 2178 C C . SER B 1 141 ? -25.109 38 30.484 1 29.8 141 SER B C 1
ATOM 2180 O O . SER B 1 141 ? -25.109 38.719 29.5 1 29.8 141 SER B O 1
ATOM 2182 N N . ARG B 1 142 ? -26.094 37.25 30.188 1 27.83 142 ARG B N 1
ATOM 2183 C CA . ARG B 1 142 ? -27.406 37.781 29.906 1 27.83 142 ARG B CA 1
ATOM 2184 C C . ARG B 1 142 ? -27.859 38.75 31 1 27.83 142 ARG B C 1
ATOM 2186 O O . ARG B 1 142 ? -28.219 38.312 32.094 1 27.83 142 ARG B O 1
ATOM 2193 N N . GLY B 1 143 ? -27.109 39.781 31.438 1 29.89 143 GLY B N 1
ATOM 2194 C CA . GLY B 1 143 ? -27.641 40.75 32.344 1 29.89 143 GLY B CA 1
ATOM 2195 C C . GLY B 1 143 ? -28.922 41.406 31.844 1 29.89 143 GLY B C 1
ATOM 2196 O O . GLY B 1 143 ? -28.906 42.062 30.781 1 29.89 143 GLY B O 1
ATOM 2197 N N . LEU B 1 144 ? -30.094 40.75 31.906 1 27.83 144 LEU B N 1
ATOM 2198 C CA . LEU B 1 144 ? -31.422 41.312 31.688 1 27.83 144 LEU B CA 1
ATOM 2199 C C . LEU B 1 144 ? -31.562 42.656 32.344 1 27.83 144 LEU B C 1
ATOM 2201 O O . LEU B 1 144 ? -31.484 42.781 33.594 1 27.83 144 LEU B O 1
ATOM 2205 N N . GLY B 1 145 ? -30.984 43.688 31.828 1 28.91 145 GLY B N 1
ATOM 2206 C CA . GLY B 1 145 ? -31.141 45.094 32.219 1 28.91 145 GLY B CA 1
ATOM 2207 C C . GLY B 1 145 ? -32.594 45.5 32.438 1 28.91 145 GLY B C 1
ATOM 2208 O O . GLY B 1 145 ? -33.438 45.25 31.562 1 28.91 145 GLY B O 1
ATOM 2209 N N . GLY B 1 146 ? -33.219 45.406 33.656 1 29.05 146 GLY B N 1
ATOM 2210 C CA . GLY B 1 146 ? -34.5 45.875 34.156 1 29.05 146 GLY B CA 1
ATOM 2211 C C . GLY B 1 146 ? -34.844 47.281 33.719 1 29.05 146 GLY B C 1
ATOM 2212 O O . GLY B 1 146 ? -34.031 48.188 33.812 1 29.05 146 GLY B O 1
ATOM 2213 N N . PHE B 1 147 ? -35.656 47.531 32.656 1 26.22 147 PHE B N 1
ATOM 2214 C CA . PHE B 1 147 ? -36.188 48.781 32.094 1 26.22 147 PHE B CA 1
ATOM 2215 C C . PHE B 1 147 ? -36.906 49.594 33.188 1 26.22 147 PHE B C 1
ATOM 2217 O O . PHE B 1 147 ? -37.969 49.156 33.688 1 26.22 147 PHE B O 1
ATOM 2224 N N . GLY B 1 148 ? -36.281 50.094 34.188 1 25.89 148 GLY B N 1
ATOM 2225 C CA . GLY B 1 148 ? -36.906 50.938 35.188 1 25.89 148 GLY B CA 1
ATOM 2226 C C . GLY B 1 148 ? -37.75 52.031 34.562 1 25.89 148 GLY B C 1
ATOM 2227 O O . GLY B 1 148 ? -37.281 52.75 33.656 1 25.89 148 GLY B O 1
ATOM 2228 N N . ARG B 1 149 ? -39.125 51.812 34.531 1 25.69 149 ARG B N 1
ATOM 2229 C CA . ARG B 1 149 ? -40.219 52.688 34.156 1 25.69 149 ARG B CA 1
ATOM 2230 C C . ARG B 1 149 ? -40.062 54.031 34.875 1 25.69 149 ARG B C 1
ATOM 2232 O O . ARG B 1 149 ? -39.938 54.094 36.094 1 25.69 149 ARG B O 1
ATOM 2239 N N . GLY B 1 150 ? -39.562 55.094 34.25 1 24.41 150 GLY B N 1
ATOM 2240 C CA . GLY B 1 150 ? -39.5 56.5 34.594 1 24.41 150 GLY B CA 1
ATOM 2241 C C . GLY B 1 150 ? -40.844 57.062 35.031 1 24.41 150 GLY B C 1
ATOM 2242 O O . GLY B 1 150 ? -41.906 56.719 34.438 1 24.41 150 GLY B O 1
ATOM 2243 N N . GLY B 1 151 ? -41.219 57.469 36.344 1 25.86 151 GLY B N 1
ATOM 2244 C CA . GLY B 1 151 ? -42.25 58 37.219 1 25.86 151 GLY B CA 1
ATOM 2245 C C . GLY B 1 151 ? -42.844 59.312 36.719 1 25.86 151 GLY B C 1
ATOM 2246 O O . GLY B 1 151 ? -43.75 59.875 37.344 1 25.86 151 GLY B O 1
ATOM 2247 N N . GLY B 1 152 ? -42.531 60.062 35.75 1 23.91 152 GLY B N 1
ATOM 2248 C CA . GLY B 1 152 ? -42.781 61.5 36 1 23.91 152 GLY B CA 1
ATOM 2249 C C . GLY B 1 152 ? -44.219 61.875 35.781 1 23.91 152 GLY B C 1
ATOM 2250 O O . GLY B 1 152 ? -44.5 62.969 35.25 1 23.91 152 GLY B O 1
ATOM 2251 N N . GLY B 1 153 ? -45.312 61.125 35.969 1 24.91 153 GLY B N 1
ATOM 2252 C CA . GLY B 1 153 ? -46.531 61.75 35.5 1 24.91 153 GLY B CA 1
ATOM 2253 C C . GLY B 1 153 ? -46.938 62.969 36.312 1 24.91 153 GLY B C 1
ATOM 2254 O O . GLY B 1 153 ? -47.219 62.844 37.531 1 24.91 153 GLY B O 1
ATOM 2255 N N . GLY B 1 154 ? -46.531 64.188 36.156 1 23.25 154 GLY B N 1
ATOM 2256 C CA . GLY B 1 154 ? -46.812 65.5 36.781 1 23.25 154 GLY B CA 1
ATOM 2257 C C . GLY B 1 154 ? -48.281 65.875 36.75 1 23.25 154 GLY B C 1
ATOM 2258 O O . GLY B 1 154 ? -49.031 65.562 37.688 1 23.25 154 GLY B O 1
ATOM 2259 N N . ARG B 1 155 ? -48.812 67 36 1 25.41 155 ARG B N 1
ATOM 2260 C CA . ARG B 1 155 ? -49.25 68.375 36.375 1 25.41 155 ARG B CA 1
ATOM 2261 C C . ARG B 1 155 ? -50.75 68.438 36.375 1 25.41 155 ARG B C 1
ATOM 2263 O O . ARG B 1 155 ? -51.312 69.25 37.156 1 25.41 155 ARG B O 1
ATOM 2270 N N . ALA B 1 156 ? -51.625 68.125 35.438 1 29.16 156 ALA B N 1
ATOM 2271 C CA . ALA B 1 156 ? -52.562 69.188 35.125 1 29.16 156 ALA B CA 1
ATOM 2272 C C . ALA B 1 156 ? -53.688 69.312 36.188 1 29.16 156 ALA B C 1
ATOM 2274 O O . ALA B 1 156 ? -54.188 68.312 36.656 1 29.16 156 ALA B O 1
ATOM 2275 N N . ARG B 1 157 ? -53.844 70.5 36.938 1 27.08 157 ARG B N 1
ATOM 2276 C CA . ARG B 1 157 ? -54.781 71.188 37.812 1 27.08 157 ARG B CA 1
ATOM 2277 C C . ARG B 1 157 ? -56.156 71.312 37.156 1 27.08 157 ARG B C 1
ATOM 2279 O O . ARG B 1 157 ? -56.281 71.875 36.062 1 27.08 157 ARG B O 1
ATOM 2286 N N . PRO B 1 158 ? -57.062 70.5 37.594 1 27.3 158 PRO B N 1
ATOM 2287 C CA . PRO B 1 158 ? -58.406 70.5 37.031 1 27.3 158 PRO B CA 1
ATOM 2288 C C . PRO B 1 158 ? -59.219 71.75 37.406 1 27.3 158 PRO B C 1
ATOM 2290 O O . PRO B 1 158 ? -59.25 72.125 38.594 1 27.3 158 PRO B O 1
ATOM 2293 N N . GLY B 1 159 ? -59.188 72.812 36.625 1 25.22 159 GLY B N 1
ATOM 2294 C CA . GLY B 1 159 ? -60.062 73.938 36.719 1 25.22 159 GLY B CA 1
ATOM 2295 C C . GLY B 1 159 ? -61.5 73.562 36.969 1 25.22 159 GLY B C 1
ATOM 2296 O O . GLY B 1 159 ? -61.875 72.375 36.781 1 25.22 159 GLY B O 1
ATOM 2297 N N . GLY B 1 160 ? -62.531 74.5 37.219 1 26.64 160 GLY B N 1
ATOM 2298 C CA . GLY B 1 160 ? -63.875 74.875 37.625 1 26.64 160 GLY B CA 1
ATOM 2299 C C . GLY B 1 160 ? -64.938 74.5 36.625 1 26.64 160 GLY B C 1
ATOM 2300 O O . GLY B 1 160 ? -66.125 74.812 36.812 1 26.64 160 GLY B O 1
ATOM 2301 N N . ARG B 1 161 ? -64.812 74.188 35.281 1 24.12 161 ARG B N 1
ATOM 2302 C CA . ARG B 1 161 ? -66.125 74.625 34.75 1 24.12 161 ARG B CA 1
ATOM 2303 C C . ARG B 1 161 ? -67.25 74 35.5 1 24.12 161 ARG B C 1
ATOM 2305 O O . ARG B 1 161 ? -67.125 73 36.156 1 24.12 161 ARG B O 1
ATOM 2312 N N . SER B 1 162 ? -68.75 74.312 34.969 1 25.23 162 SER B N 1
ATOM 2313 C CA . SER B 1 162 ? -70.125 74.688 35 1 25.23 162 SER B CA 1
ATOM 2314 C C . SER B 1 162 ? -71 73.438 35.188 1 25.23 162 SER B C 1
ATOM 2316 O O . SER B 1 162 ? -70.562 72.312 35 1 25.23 162 SER B O 1
ATOM 2318 N N . ARG B 1 163 ? -72.438 73.25 34.438 1 24.89 163 ARG B N 1
ATOM 2319 C CA . ARG B 1 163 ? -73.688 72.75 35 1 24.89 163 ARG B CA 1
ATOM 2320 C C . ARG B 1 163 ? -73.562 71.25 35.281 1 24.89 163 ARG B C 1
ATOM 2322 O O . ARG B 1 163 ? -72.875 70.5 34.562 1 24.89 163 ARG B O 1
#

Radius of gyration: 40.64 Å; Cα contacts (8 Å, |Δi|>4): 460; chains: 2; bounding box: 141×140×103 Å